Protein AF-0000000084900430 (afdb_homodimer)

Sequence (338 aa):
MTATTKRKHVIKEVLEDFSMPGRDQTIVKVLGNSGSNLHEVITPSGDRYLASLPVKFRKNLWIKRGDYVVTEPILEGDRVKGEIVRILYAQHIKEIKSNNLWPPEFNLKTNIPDIVKEPEKLKTTREDSEGEDYESDDDLSDIFVNTNRPPEMILSDTDEEDTSDEDELMTATTKRKHVIKEVLEDFSMPGRDQTIVKVLGNSGSNLHEVITPSGDRYLASLPVKFRKNLWIKRGDYVVTEPILEGDRVKGEIVRILYAQHIKEIKSNNLWPPEFNLKTNIPDIVKEPEKLKTTREDSEGEDYESDDDLSDIFVNTNRPPEMILSDTDEEDTSDEDEL

Radius of gyration: 37.3 Å; Cα contacts (8 Å, |Δi|>4): 419; chains: 2; bounding box: 180×68×94 Å

Solvent-accessible surface area (backbone atoms only — not comparable to full-atom values): 21253 Å² total; per-residue (Å²): 88,53,71,66,57,46,33,51,49,51,50,50,55,50,74,68,54,75,75,72,69,36,77,72,37,44,70,29,34,29,69,35,75,69,55,95,53,30,29,34,31,32,37,69,88,65,52,71,50,32,28,33,56,47,72,81,43,59,94,51,58,87,84,52,60,67,32,40,33,31,30,33,72,37,87,85,38,80,74,48,38,23,35,49,76,44,69,51,41,59,71,42,49,52,52,37,46,76,67,69,68,54,64,69,69,71,61,60,76,58,88,66,76,73,68,55,60,64,68,65,84,69,68,68,76,85,67,79,77,70,75,80,72,90,76,85,79,74,86,81,67,92,77,78,77,75,72,86,52,74,77,70,75,79,76,72,82,78,88,77,86,82,74,87,82,66,53,88,118,89,52,73,66,57,46,34,51,50,52,50,51,53,50,75,69,56,76,76,72,70,35,77,73,39,42,69,28,35,28,69,32,76,70,53,94,54,30,30,33,31,31,37,68,88,66,53,69,50,32,28,33,54,46,71,81,44,60,94,51,58,88,81,51,61,68,32,39,33,32,30,33,70,36,88,84,38,79,73,46,37,24,35,49,77,44,71,51,40,61,70,41,49,51,52,37,47,76,67,70,69,53,62,68,68,72,61,61,76,60,88,67,79,73,67,56,60,64,68,65,83,69,68,62,75,83,63,81,77,68,76,76,76,77,72,77,78,72,82,74,69,82,70,80,76,72,70,80,58,76,76,79,80,74,79,74,90,85,78,85,79,78,82,80,83,80,86,72,131

pLDDT: mean 70.73, std 31.82, range [19.59, 98.75]

Nearest PDB structures (foldseek):
  6zxf-assembly1_j  TM=9.016E-01  e=2.855E-13  Homo sapiens
  2dgy-assembly1_A  TM=9.295E-01  e=3.426E-11  Homo sapiens
  6zp4-assembly1_G  TM=8.690E-01  e=1.000E-07  Homo sapiens
  7zag-assembly1_6  TM=8.546E-01  e=2.294E-07  Pyrococcus abyssi GE5
  7ase-assembly1_w  TM=5.858E-01  e=5.556E-05  Trypanosoma cruzi

Secondary structure (DSSP, 8-state):
--HHHHHHHHHHHHHT--PPP-TT-EEEEEEEESSSSEEEEE-TTS-EEEEEPPGGGTTT----TT-EEEEEE-TT-SSEEEEEEEEE-HHHHHHHHHTT-S-GGGTS---------S-GGG------------------------S----------------------/--HHHHHHHHHHHHHT--PPP-TT-EEEEEEEESSSSEEEEE-TTS-EEEEEPPGGGTTT----TT-EEEEEE-TT-SSEEEEEEEEE-HHHHHHHHHTT-S-GGGTS---------S-GGGS-S---------------TT----TTS--------------------

InterPro domains:
  IPR001253 Translation initiation factor 1A (eIF-1A) [SM00652] (20-103)
  IPR006196 RNA-binding domain, S1, IF1 type [PF01176] (25-86)
  IPR006196 RNA-binding domain, S1, IF1 type [PS50832] (35-85)
  IPR012340 Nucleic acid-binding, OB-fold [G3DSA:2.40.50.140] (2-143)
  IPR012340 Nucleic acid-binding, OB-fold [SSF50249] (4-138)
  IPR039294 Probable RNA-binding protein EIF1AD [PTHR21641] (1-166)

Foldseek 3Di:
DDPVVLLVVLLVVQVPDLDEDDPQKFKWFFQAADDQFWTWTAGLVGDIAIEGEDPSCRPNDDDGGGWIFMWGADPPDDRHGTYTPHTDAPVNQVSCVVVVNDRPSSVPPPVSDDRVPDVVVVPPDPPDPDPDDDDPDPCPDDDPPPPPCPVPDPVPDDDDDDDDDDVCD/DDPVVLLVVLLVVQVPDLDEDDPQKFKWFFQAADDQFWTWTAGLVGDIAIEGEDPSCRPNDDDGGGWIFMWGADPPDDRHGTYTPHTDAPVSQVSCVVVVNDRPSSVPPPPSDCRPPDPVVVPPDPPPPDPDPPDPPPPPPDDDPPPPPPPPDPPPDDDPPDPPDDDDD

Structure (mmCIF, N/CA/C/O backbone):
data_AF-0000000084900430-model_v1
#
loop_
_entity.id
_entity.type
_entity.pdbx_description
1 polymer 'Probable RNA-binding protein EIF1AD'
#
loop_
_atom_site.group_PDB
_atom_site.id
_atom_site.type_symbol
_atom_site.label_atom_id
_atom_site.label_alt_id
_atom_site.label_comp_id
_atom_site.label_asym_id
_atom_site.label_entity_id
_atom_site.label_seq_id
_atom_site.pdbx_PDB_ins_code
_atom_site.Cartn_x
_atom_site.Cartn_y
_atom_site.Cartn_z
_atom_site.occupancy
_atom_site.B_iso_or_equiv
_atom_site.auth_seq_id
_atom_site.auth_comp_id
_atom_site.auth_asym_id
_atom_site.auth_atom_id
_atom_site.pdbx_PDB_model_num
ATOM 1 N N . MET A 1 1 ? 10.5 -6.602 -15.266 1 62.69 1 MET A N 1
ATOM 2 C CA . MET A 1 1 ? 10.445 -5.191 -14.891 1 62.69 1 MET A CA 1
ATOM 3 C C . MET A 1 1 ? 11.602 -4.828 -13.961 1 62.69 1 MET A C 1
ATOM 5 O O . MET A 1 1 ? 11.914 -5.574 -13.031 1 62.69 1 MET A O 1
ATOM 9 N N . THR A 1 2 ? 12.375 -3.857 -14.328 1 75.94 2 THR A N 1
ATOM 10 C CA . THR A 1 2 ? 13.555 -3.453 -13.57 1 75.94 2 THR A CA 1
ATOM 11 C C . THR A 1 2 ? 13.148 -2.637 -12.344 1 75.94 2 THR A C 1
ATOM 13 O O . THR A 1 2 ? 12.008 -2.17 -12.25 1 75.94 2 THR A O 1
ATOM 16 N N . ALA A 1 3 ? 14.016 -2.471 -11.367 1 75.19 3 ALA A N 1
ATOM 17 C CA . ALA A 1 3 ? 13.828 -1.655 -10.172 1 75.19 3 ALA A CA 1
ATOM 18 C C . ALA A 1 3 ? 13.453 -0.221 -10.539 1 75.19 3 ALA A C 1
ATOM 20 O O . ALA A 1 3 ? 12.617 0.395 -9.883 1 75.19 3 ALA A O 1
ATOM 21 N N . THR A 1 4 ? 14.008 0.254 -11.578 1 82.62 4 THR A N 1
ATOM 22 C CA . THR A 1 4 ? 13.766 1.624 -12.023 1 82.62 4 THR A CA 1
ATOM 23 C C . THR A 1 4 ? 12.336 1.786 -12.531 1 82.62 4 THR A C 1
ATOM 25 O O . THR A 1 4 ? 11.68 2.793 -12.25 1 82.62 4 THR A O 1
ATOM 28 N N . THR A 1 5 ? 11.891 0.78 -13.234 1 84.88 5 THR A N 1
ATOM 29 C CA . THR A 1 5 ? 10.531 0.838 -13.766 1 84.88 5 THR A CA 1
ATOM 30 C C . THR A 1 5 ? 9.508 0.787 -12.633 1 84.88 5 THR A C 1
ATOM 32 O O . THR A 1 5 ? 8.523 1.527 -12.648 1 84.88 5 THR A O 1
ATOM 35 N N . LYS A 1 6 ? 9.867 -0.048 -11.633 1 87.31 6 LYS A N 1
ATOM 36 C CA . LYS A 1 6 ? 8.977 -0.163 -10.477 1 87.31 6 LYS A CA 1
ATOM 37 C C . LYS A 1 6 ? 8.898 1.156 -9.711 1 87.31 6 LYS A C 1
ATOM 39 O O . LYS A 1 6 ? 7.805 1.616 -9.375 1 87.31 6 LYS A O 1
ATOM 44 N N . ARG A 1 7 ? 10.008 1.723 -9.438 1 91.12 7 ARG A N 1
ATOM 45 C CA . ARG A 1 7 ? 10.07 2.992 -8.727 1 91.12 7 ARG A CA 1
ATOM 46 C C . ARG A 1 7 ? 9.266 4.07 -9.445 1 91.12 7 ARG A C 1
ATOM 48 O O . ARG A 1 7 ? 8.492 4.797 -8.82 1 91.12 7 ARG A O 1
ATOM 55 N N . LYS A 1 8 ? 9.414 4.121 -10.727 1 91.69 8 LYS A N 1
ATOM 56 C CA . LYS A 1 8 ? 8.68 5.109 -11.516 1 91.69 8 LYS A CA 1
ATOM 57 C C . LYS A 1 8 ? 7.172 4.91 -11.383 1 91.69 8 LYS A C 1
ATOM 59 O O . LYS A 1 8 ? 6.422 5.879 -11.273 1 91.69 8 LYS A O 1
ATOM 64 N N . HIS A 1 9 ? 6.781 3.66 -11.398 1 92.62 9 HIS A N 1
ATOM 65 C CA . HIS A 1 9 ? 5.363 3.338 -11.281 1 92.62 9 HIS A CA 1
ATOM 66 C C . HIS A 1 9 ? 4.816 3.77 -9.922 1 92.62 9 HIS A C 1
ATOM 68 O O . HIS A 1 9 ? 3.756 4.398 -9.852 1 92.62 9 HIS A O 1
ATOM 74 N N . VAL A 1 10 ? 5.523 3.461 -8.898 1 93.94 10 VAL A N 1
ATOM 75 C CA . VAL A 1 10 ? 5.098 3.795 -7.543 1 93.94 10 VAL A CA 1
ATOM 76 C C . VAL A 1 10 ? 5.008 5.312 -7.391 1 93.94 10 VAL A C 1
ATOM 78 O O . VAL A 1 10 ? 4.023 5.832 -6.863 1 93.94 10 VAL A O 1
ATOM 81 N N . ILE A 1 11 ? 5.969 6.004 -7.891 1 94.94 11 ILE A N 1
ATOM 82 C CA . ILE A 1 11 ? 6.004 7.461 -7.805 1 94.94 11 ILE A CA 1
ATOM 83 C C . ILE A 1 11 ? 4.809 8.047 -8.547 1 94.94 11 ILE A C 1
ATOM 85 O O . ILE A 1 11 ? 4.125 8.938 -8.039 1 94.94 11 ILE A O 1
ATOM 89 N N . LYS A 1 12 ? 4.594 7.512 -9.742 1 94.31 12 LYS A N 1
ATOM 90 C CA . LYS A 1 12 ? 3.463 7.988 -10.531 1 94.31 12 LYS A CA 1
ATOM 91 C C . LYS A 1 12 ? 2.146 7.793 -9.781 1 94.31 12 LYS A C 1
ATOM 93 O O . LYS A 1 12 ? 1.301 8.688 -9.758 1 94.31 12 LYS A O 1
ATOM 98 N N . GLU A 1 13 ? 1.965 6.656 -9.195 1 94.38 13 GLU A N 1
ATOM 99 C CA . GLU A 1 13 ? 0.763 6.348 -8.43 1 94.38 13 GLU A CA 1
ATOM 100 C C . GLU A 1 13 ? 0.574 7.34 -7.281 1 94.38 13 GLU A C 1
ATOM 102 O O . GLU A 1 13 ? -0.541 7.805 -7.035 1 94.38 13 GLU A O 1
ATOM 107 N N . VAL A 1 14 ? 1.609 7.668 -6.625 1 95.69 14 VAL A N 1
ATOM 108 C CA . VAL A 1 14 ? 1.543 8.57 -5.477 1 95.69 14 VAL A CA 1
ATOM 109 C C . VAL A 1 14 ? 1.207 9.984 -5.949 1 95.69 14 VAL A C 1
ATOM 111 O O . VAL A 1 14 ? 0.356 10.648 -5.363 1 95.69 14 VAL A O 1
ATOM 114 N N . LEU A 1 15 ? 1.824 10.398 -6.969 1 96.06 15 LEU A N 1
ATOM 115 C CA . LEU A 1 15 ? 1.656 11.758 -7.477 1 96.06 15 LEU A CA 1
ATOM 116 C C . LEU A 1 15 ? 0.239 11.969 -7.992 1 96.06 15 LEU A C 1
ATOM 118 O O . LEU A 1 15 ? -0.308 13.07 -7.879 1 96.06 15 LEU A O 1
ATOM 122 N N . GLU A 1 16 ? -0.378 10.898 -8.453 1 95.12 16 GLU A N 1
ATOM 123 C CA . GLU A 1 16 ? -1.68 11.023 -9.102 1 95.12 16 GLU A CA 1
ATOM 124 C C . GLU A 1 16 ? -2.814 10.75 -8.117 1 95.12 16 GLU A C 1
ATOM 126 O O . GLU A 1 16 ? -3.99 10.867 -8.469 1 95.12 16 GLU A O 1
ATOM 131 N N . ASP A 1 17 ? -2.523 10.477 -6.887 1 95.62 17 ASP A N 1
ATOM 132 C CA . ASP A 1 17 ? -3.535 10.172 -5.883 1 95.62 17 ASP A CA 1
ATOM 133 C C . ASP A 1 17 ? -3.965 11.43 -5.133 1 95.62 17 ASP A C 1
ATOM 135 O O . ASP A 1 17 ? -3.283 11.875 -4.207 1 95.62 17 ASP A O 1
ATOM 139 N N . PHE A 1 18 ? -5.172 11.914 -5.469 1 95.31 18 PHE A N 1
ATOM 140 C CA . PHE A 1 18 ? -5.699 13.125 -4.852 1 95.31 18 PHE A CA 1
ATOM 141 C C . PHE A 1 18 ? -6.871 12.797 -3.934 1 95.31 18 PHE A C 1
ATOM 143 O O . PHE A 1 18 ? -7.723 13.648 -3.672 1 95.31 18 PHE A O 1
ATOM 150 N N . SER A 1 19 ? -6.895 11.578 -3.52 1 93.19 19 SER A N 1
ATOM 151 C CA . SER A 1 19 ? -7.988 11.172 -2.643 1 93.19 19 SER A CA 1
ATOM 152 C C . SER A 1 19 ? -7.953 11.938 -1.325 1 93.19 19 SER A C 1
ATOM 154 O O . SER A 1 19 ? -6.898 12.43 -0.912 1 93.19 19 SER A O 1
ATOM 156 N N . MET A 1 20 ? -9.094 12.062 -0.72 1 95.1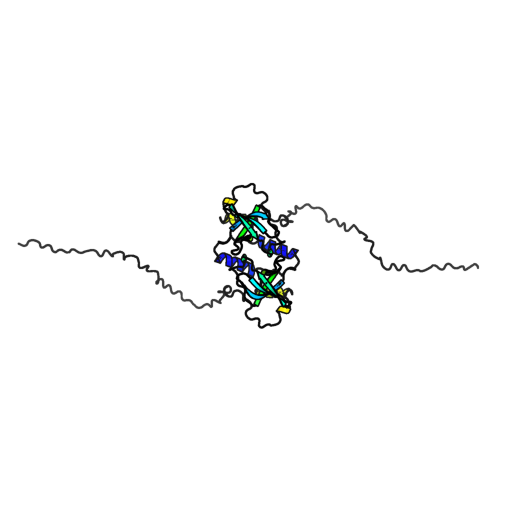9 20 MET A N 1
ATOM 157 C CA . MET A 1 20 ? -9.203 12.75 0.562 1 95.19 20 MET A CA 1
ATOM 158 C C . MET A 1 20 ? -9.039 11.773 1.723 1 95.19 20 MET A C 1
ATOM 160 O O . MET A 1 20 ? -9.398 10.602 1.607 1 95.19 20 MET A O 1
ATOM 164 N N . PRO A 1 21 ? -8.398 12.289 2.768 1 94.38 21 PRO A N 1
ATOM 165 C CA . PRO A 1 21 ? -8.273 11.406 3.928 1 94.38 21 PRO A CA 1
ATOM 166 C C . PRO A 1 21 ? -9.617 10.906 4.441 1 94.38 21 PRO A C 1
ATOM 168 O O . PRO A 1 21 ? -10.562 11.695 4.574 1 94.38 21 PRO A O 1
ATOM 171 N N . GLY A 1 22 ? -9.602 9.602 4.742 1 90.31 22 GLY A N 1
ATOM 172 C CA . GLY A 1 22 ? -10.82 9 5.262 1 90.31 22 GLY A CA 1
ATOM 173 C C . GLY A 1 22 ? -11 9.219 6.754 1 90.31 22 GLY A C 1
ATOM 174 O O . GLY A 1 22 ? -10.156 9.836 7.402 1 90.31 22 GLY A O 1
ATOM 175 N N . ARG A 1 23 ? -12.094 8.656 7.336 1 88.56 23 ARG A N 1
ATOM 176 C CA . ARG A 1 23 ? -12.469 8.852 8.734 1 88.56 23 ARG A CA 1
ATOM 177 C C . ARG A 1 23 ? -11.445 8.219 9.664 1 88.56 23 ARG A C 1
ATOM 179 O O . ARG A 1 23 ? -11.148 8.758 10.734 1 88.56 23 ARG A O 1
ATOM 186 N N . ASP A 1 24 ? -10.891 7.129 9.164 1 92.19 24 ASP A N 1
ATOM 187 C CA . ASP A 1 24 ? -9.945 6.414 10.023 1 92.19 24 ASP A CA 1
ATOM 188 C C . ASP A 1 24 ? -8.508 6.816 9.719 1 92.19 24 ASP A C 1
ATOM 190 O O . ASP A 1 24 ? -7.566 6.16 10.164 1 92.19 24 ASP A O 1
ATOM 194 N N . GLN A 1 25 ? -8.445 7.883 8.945 1 95.94 25 GLN A N 1
ATOM 195 C CA . GLN A 1 25 ? -7.117 8.336 8.547 1 95.94 25 GLN A CA 1
ATOM 196 C C . GLN A 1 25 ? -6.777 9.68 9.188 1 95.94 25 GLN A C 1
ATOM 198 O O . GLN A 1 25 ? -7.676 10.461 9.523 1 95.94 25 GLN A O 1
ATOM 203 N N . THR A 1 26 ? -5.492 9.867 9.398 1 97.25 26 THR A N 1
ATOM 204 C CA . THR A 1 26 ? -5.039 11.102 10.039 1 97.25 26 THR A CA 1
ATOM 205 C C . THR A 1 26 ? -3.848 11.688 9.297 1 97.25 26 THR A C 1
ATOM 207 O O . THR A 1 26 ? -2.922 10.961 8.922 1 97.25 26 THR A O 1
ATOM 210 N N . ILE A 1 27 ? -3.965 12.945 9.008 1 98.44 27 ILE A N 1
ATOM 211 C CA . ILE A 1 27 ? -2.807 13.664 8.484 1 98.44 27 ILE A CA 1
ATOM 212 C C . ILE A 1 27 ? -1.815 13.938 9.617 1 98.44 27 ILE A C 1
ATOM 214 O O . ILE A 1 27 ? -2.186 14.484 10.656 1 98.44 27 ILE A O 1
ATOM 218 N N . VAL A 1 28 ? -0.579 13.547 9.438 1 98.75 28 VAL A N 1
ATOM 219 C CA . VAL A 1 28 ? 0.447 13.734 10.453 1 98.75 28 VAL A CA 1
ATOM 220 C C . VAL A 1 28 ? 1.71 14.312 9.82 1 98.75 28 VAL A C 1
ATOM 222 O O . VAL A 1 28 ? 1.889 14.234 8.602 1 98.75 28 VAL A O 1
ATOM 225 N N . LYS A 1 29 ? 2.514 14.891 10.625 1 98.69 29 LYS A N 1
ATOM 226 C CA . LYS A 1 29 ? 3.803 15.43 10.203 1 98.69 29 LYS A CA 1
ATOM 227 C C . LYS A 1 29 ? 4.945 14.516 10.633 1 98.69 29 LYS A C 1
ATOM 229 O O . LYS A 1 29 ? 4.969 14.016 11.758 1 98.69 29 LYS A O 1
ATOM 234 N N . VAL A 1 30 ? 5.848 14.258 9.734 1 98.69 30 VAL A N 1
ATOM 235 C CA . VAL A 1 30 ? 6.992 13.398 10.016 1 98.69 30 VAL A CA 1
ATOM 236 C C . VAL A 1 30 ? 8.031 14.172 10.828 1 98.69 30 VAL A C 1
ATOM 238 O O . VAL A 1 30 ? 8.43 15.273 10.438 1 98.69 30 VAL A O 1
ATOM 241 N N . LEU A 1 31 ? 8.438 13.602 11.898 1 98.31 31 LEU A N 1
ATOM 242 C CA . LEU A 1 31 ? 9.453 14.234 12.742 1 98.31 31 LEU A CA 1
ATOM 243 C C . LEU A 1 31 ? 10.836 13.688 12.43 1 98.31 31 LEU A C 1
ATOM 245 O O . LEU A 1 31 ? 11.844 14.352 12.68 1 98.31 31 LEU A O 1
ATOM 249 N N . GLY A 1 32 ? 10.891 12.477 11.953 1 97.19 32 GLY A N 1
ATOM 250 C CA . GLY A 1 32 ? 12.156 11.844 11.625 1 97.19 32 GLY A CA 1
ATOM 251 C C . GLY A 1 32 ? 12.031 10.352 11.398 1 97.19 32 GLY A C 1
ATOM 252 O O . GLY A 1 32 ? 10.938 9.789 11.492 1 97.19 32 GLY A O 1
ATOM 253 N N . ASN A 1 33 ? 13.172 9.797 11.023 1 95.25 33 ASN A N 1
ATOM 254 C CA . ASN A 1 33 ? 13.242 8.352 10.836 1 95.25 33 ASN A CA 1
ATOM 255 C C . ASN A 1 33 ? 13.625 7.637 12.125 1 95.25 33 ASN A C 1
ATOM 257 O O . ASN A 1 33 ? 14.445 8.133 12.898 1 95.25 33 ASN A O 1
ATOM 261 N N . SER A 1 34 ? 13.047 6.52 12.375 1 94.62 34 SER A N 1
ATOM 262 C CA . SER A 1 34 ? 13.336 5.707 13.555 1 94.62 34 SER A CA 1
ATOM 263 C C . SER A 1 34 ? 13.773 4.301 13.164 1 94.62 34 SER A C 1
ATOM 265 O O . SER A 1 34 ? 13.586 3.352 13.922 1 94.62 34 SER A O 1
ATOM 267 N N . GLY A 1 35 ? 14.242 4.035 12.086 1 91.31 35 GLY A N 1
ATOM 268 C CA . GLY A 1 35 ? 14.656 2.791 11.453 1 91.31 35 GLY A CA 1
ATOM 269 C C . GLY A 1 35 ? 14.453 2.785 9.953 1 91.31 35 GLY A C 1
ATOM 270 O O . GLY A 1 35 ? 14.047 3.795 9.375 1 91.31 35 GLY A O 1
ATOM 271 N N . SER A 1 36 ? 14.703 1.759 9.375 1 89.81 36 SER A N 1
ATOM 272 C CA . SER A 1 36 ? 14.641 1.684 7.918 1 89.81 36 SER A CA 1
ATOM 273 C C . SER A 1 36 ? 13.227 1.915 7.414 1 89.81 36 SER A C 1
ATOM 275 O O . SER A 1 36 ? 13.023 2.598 6.406 1 89.81 36 SER A O 1
ATOM 277 N N . ASN A 1 37 ? 12.289 1.381 8.109 1 95.12 37 ASN A N 1
ATOM 278 C CA . ASN A 1 37 ? 10.922 1.427 7.621 1 95.12 37 ASN A CA 1
ATOM 279 C C . ASN A 1 37 ? 9.977 2.021 8.664 1 95.12 37 ASN A C 1
ATOM 281 O O . ASN A 1 37 ? 8.766 1.771 8.625 1 95.12 37 ASN A O 1
ATOM 285 N N . LEU A 1 38 ? 10.562 2.756 9.633 1 96.81 38 LEU A N 1
ATOM 286 C CA . LEU A 1 38 ? 9.789 3.354 10.711 1 96.81 38 LEU A CA 1
ATOM 287 C C . LEU A 1 38 ? 10.023 4.859 10.781 1 96.81 38 LEU A C 1
ATOM 289 O O . LEU A 1 38 ? 11.156 5.32 10.641 1 96.81 38 LEU A O 1
ATOM 293 N N . HIS A 1 39 ? 8.922 5.543 11.023 1 98.44 39 HIS A N 1
ATOM 294 C CA . HIS A 1 39 ? 8.992 6.996 11.109 1 98.44 39 HIS A CA 1
ATOM 295 C C . HIS A 1 39 ? 8.273 7.508 12.359 1 98.44 39 HIS A C 1
ATOM 297 O O . HIS A 1 39 ? 7.164 7.066 12.664 1 98.44 39 HIS A O 1
ATOM 303 N N . GLU A 1 40 ? 8.922 8.352 13.055 1 98.69 40 GLU A N 1
ATOM 304 C CA . GLU A 1 40 ? 8.219 9.102 14.094 1 98.69 40 GLU A CA 1
ATOM 305 C C . GLU A 1 40 ? 7.367 10.219 13.484 1 98.69 40 GLU A C 1
ATOM 307 O O . GLU A 1 40 ? 7.84 10.977 12.641 1 98.69 40 GLU A O 1
ATOM 312 N N . VAL A 1 41 ? 6.125 10.297 13.961 1 98.56 41 VAL A N 1
ATOM 313 C CA . VAL A 1 41 ? 5.211 11.297 13.422 1 98.56 41 VAL A CA 1
ATOM 314 C C . VAL A 1 41 ? 4.508 12.031 14.562 1 98.56 41 VAL A C 1
ATOM 316 O O . VAL A 1 41 ? 4.5 11.555 15.703 1 98.56 41 VAL A O 1
ATOM 319 N N . ILE A 1 42 ? 3.914 13.195 14.219 1 98.69 42 ILE A N 1
ATOM 320 C CA . ILE A 1 42 ? 3.178 13.992 15.188 1 98.69 42 ILE A CA 1
ATOM 321 C C . ILE A 1 42 ? 1.814 14.375 14.617 1 98.69 42 ILE A C 1
ATOM 323 O O . ILE A 1 42 ? 1.715 14.797 13.461 1 98.69 42 ILE A O 1
ATOM 327 N N . THR A 1 43 ? 0.793 14.141 15.445 1 98.25 43 THR A N 1
ATOM 328 C CA . THR A 1 43 ? -0.566 14.5 15.055 1 98.25 43 THR A CA 1
ATOM 329 C C . THR A 1 43 ? -0.795 16 15.203 1 98.25 43 THR A C 1
ATOM 331 O O . THR A 1 43 ? -0 16.703 15.844 1 98.25 43 THR A O 1
ATOM 334 N N . PRO A 1 44 ? -1.89 16.516 14.586 1 97.38 44 PRO A N 1
ATOM 335 C CA . PRO A 1 44 ? -2.223 17.922 14.789 1 97.38 44 PRO A CA 1
ATOM 336 C C . PRO A 1 44 ? -2.402 18.281 16.266 1 97.38 44 PRO A C 1
ATOM 338 O O . PRO A 1 44 ? -2.072 19.391 16.688 1 97.38 44 PRO A O 1
ATOM 341 N N . SER A 1 45 ? -2.889 17.328 16.984 1 96.31 45 SER A N 1
ATOM 342 C CA . SER A 1 45 ? -3.135 17.562 18.406 1 96.31 45 SER A CA 1
ATOM 343 C C . SER A 1 45 ? -1.839 17.531 19.203 1 96.31 45 SER A C 1
ATOM 345 O O . SER A 1 45 ? -1.831 17.828 20.391 1 96.31 45 SER A O 1
ATOM 347 N N . GLY A 1 46 ? -0.75 17.062 18.594 1 96.69 46 GLY A N 1
ATOM 348 C CA . GLY A 1 46 ? 0.537 17.094 19.266 1 96.69 46 GLY A CA 1
ATOM 349 C C . GLY A 1 46 ? 0.967 15.719 19.766 1 96.69 46 GLY A C 1
ATOM 350 O O . GLY A 1 46 ? 2.016 15.594 20.406 1 96.69 46 GLY A O 1
ATOM 351 N N . ASP A 1 47 ? 0.181 14.672 19.484 1 96.94 47 ASP A N 1
ATOM 352 C CA . ASP A 1 47 ? 0.547 13.32 19.875 1 96.94 47 ASP A CA 1
ATOM 353 C C . ASP A 1 47 ? 1.604 12.742 18.938 1 96.94 47 ASP A C 1
ATOM 355 O O . ASP A 1 47 ? 1.521 12.914 17.719 1 96.94 47 ASP A O 1
ATOM 359 N N . ARG A 1 48 ? 2.539 12.055 19.562 1 97.88 48 ARG A N 1
ATOM 360 C CA . ARG A 1 48 ? 3.607 11.438 18.797 1 97.88 48 ARG A CA 1
ATOM 361 C C . ARG A 1 48 ? 3.486 9.914 18.797 1 97.88 48 ARG A C 1
ATOM 363 O O . ARG A 1 48 ? 3.072 9.328 19.797 1 97.88 48 ARG A O 1
ATOM 370 N N . TYR A 1 49 ? 3.893 9.219 17.719 1 97.81 49 TYR A N 1
ATOM 371 C CA . TYR A 1 49 ? 3.926 7.762 17.656 1 97.81 49 TYR A CA 1
ATOM 372 C C . TYR A 1 49 ? 4.762 7.277 16.484 1 97.81 49 TYR A C 1
ATOM 374 O O . TYR A 1 49 ? 5.184 8.07 15.648 1 97.81 49 TYR A O 1
ATOM 382 N N . LEU A 1 50 ? 5.062 6.02 16.484 1 98.31 50 LEU A N 1
ATOM 383 C CA . LEU A 1 50 ? 5.801 5.402 15.383 1 98.31 50 LEU A CA 1
ATOM 384 C C . LEU A 1 50 ? 4.848 4.859 14.328 1 98.31 50 LEU A C 1
ATOM 386 O O . LEU A 1 50 ? 3.857 4.203 14.656 1 98.31 50 LEU A O 1
ATOM 390 N N . ALA A 1 51 ? 5.133 5.191 13.086 1 98.19 51 ALA A N 1
ATOM 391 C CA . ALA A 1 51 ? 4.375 4.684 11.945 1 98.19 51 ALA A CA 1
ATOM 392 C C . ALA A 1 51 ? 5.277 3.906 10.992 1 98.19 51 ALA A C 1
ATOM 394 O O . ALA A 1 51 ? 6.418 4.305 10.742 1 98.19 51 ALA A O 1
ATOM 395 N N . SER A 1 52 ? 4.754 2.857 10.375 1 96.81 52 SER A N 1
ATOM 396 C CA . SER A 1 52 ? 5.551 2.018 9.492 1 96.81 52 SER A CA 1
ATOM 397 C C . SER A 1 52 ? 5.301 2.359 8.031 1 96.81 52 SER A C 1
ATOM 399 O O . SER A 1 52 ? 4.25 2.906 7.684 1 96.81 52 SER A O 1
ATOM 401 N N . LEU A 1 53 ? 6.273 2.004 7.242 1 96.88 53 LEU A N 1
ATOM 402 C CA . LEU A 1 53 ? 6.168 2.119 5.793 1 96.88 53 LEU A CA 1
ATOM 403 C C . LEU A 1 53 ? 5.754 0.789 5.172 1 96.88 53 LEU A C 1
ATOM 405 O O . LEU A 1 53 ? 6.391 -0.239 5.41 1 96.88 53 LEU A O 1
ATOM 409 N N . PRO A 1 54 ? 4.73 0.834 4.375 1 96.81 54 PRO A N 1
ATOM 410 C CA . PRO A 1 54 ? 4.422 -0.397 3.646 1 96.81 54 PRO A CA 1
ATOM 411 C C . PRO A 1 54 ? 5.5 -0.766 2.627 1 96.81 54 PRO A C 1
ATOM 413 O O . PRO A 1 54 ? 6.246 0.104 2.174 1 96.81 54 PRO A O 1
ATOM 416 N N . VAL A 1 55 ? 5.574 -1.998 2.252 1 95.25 55 VAL A N 1
ATOM 417 C CA . VAL A 1 55 ? 6.656 -2.529 1.432 1 95.25 55 VAL A CA 1
ATOM 418 C C . VAL A 1 55 ? 6.707 -1.79 0.097 1 95.25 55 VAL A C 1
ATOM 420 O O . VAL A 1 55 ? 7.785 -1.474 -0.406 1 95.25 55 VAL A O 1
ATOM 423 N N . LYS A 1 56 ? 5.582 -1.443 -0.461 1 93.38 56 LYS A N 1
ATOM 424 C CA . LYS A 1 56 ? 5.52 -0.796 -1.769 1 93.38 56 LYS A CA 1
ATOM 425 C C . LYS A 1 56 ? 6.305 0.514 -1.771 1 93.38 56 LYS A C 1
ATOM 427 O O . LYS A 1 56 ? 6.852 0.914 -2.801 1 93.38 56 LYS A O 1
ATOM 432 N N . PHE A 1 57 ? 6.371 1.151 -0.594 1 96.5 57 PHE A N 1
ATOM 433 C CA . PHE A 1 57 ? 7.035 2.445 -0.504 1 96.5 57 PHE A CA 1
ATOM 434 C C . PHE A 1 57 ? 8.516 2.273 -0.182 1 96.5 57 PHE A C 1
ATOM 436 O O . PHE A 1 57 ? 9.32 3.158 -0.464 1 96.5 57 PHE A O 1
ATOM 443 N N . ARG A 1 58 ? 8.875 1.16 0.387 1 94.62 58 ARG A N 1
ATOM 444 C CA . ARG A 1 58 ? 10.242 0.911 0.825 1 94.62 58 ARG A CA 1
ATOM 445 C C . ARG A 1 58 ? 11.211 0.923 -0.356 1 94.62 58 ARG A C 1
ATOM 447 O O . ARG A 1 58 ? 10.961 0.273 -1.374 1 94.62 58 ARG A O 1
ATOM 454 N N . LYS A 1 59 ? 12.234 1.771 -0.288 1 90.75 59 LYS A N 1
ATOM 455 C CA . LYS A 1 59 ? 13.297 1.922 -1.284 1 90.75 59 LYS A CA 1
ATOM 456 C C . LYS A 1 59 ? 12.789 2.676 -2.512 1 90.75 59 LYS A C 1
ATOM 458 O O . LYS A 1 59 ? 13.562 2.984 -3.42 1 90.75 59 LYS A O 1
ATOM 463 N N . ASN A 1 60 ? 11.523 2.959 -2.541 1 92.88 60 ASN A N 1
ATOM 464 C CA . ASN A 1 60 ? 10.961 3.645 -3.699 1 92.88 60 ASN A CA 1
ATOM 465 C C . ASN A 1 60 ? 10.68 5.113 -3.4 1 92.88 60 ASN A C 1
ATOM 467 O O . ASN A 1 60 ? 10.695 5.949 -4.309 1 92.88 60 ASN A O 1
ATOM 471 N N . LEU A 1 61 ? 10.367 5.391 -2.201 1 95 61 LEU A N 1
ATOM 472 C CA . LEU A 1 61 ? 10.023 6.754 -1.816 1 95 61 LEU A CA 1
ATOM 473 C C . LEU A 1 61 ? 10.852 7.203 -0.613 1 95 61 LEU A C 1
ATOM 475 O O . LEU A 1 61 ? 11.07 6.422 0.317 1 95 61 LEU A O 1
ATOM 479 N N . TRP A 1 62 ? 11.312 8.375 -0.676 1 93.38 62 TRP A N 1
ATOM 480 C CA . TRP A 1 62 ? 12.016 9 0.444 1 93.38 62 TRP A CA 1
ATOM 481 C C . TRP A 1 62 ? 11.094 9.953 1.195 1 93.38 62 TRP A C 1
ATOM 483 O O . TRP A 1 62 ? 10.375 10.75 0.58 1 93.38 62 TRP A O 1
ATOM 493 N N . ILE A 1 63 ? 11.062 9.781 2.467 1 96.31 63 ILE A N 1
ATOM 494 C CA . ILE A 1 63 ? 10.273 10.656 3.324 1 96.31 63 ILE A CA 1
ATOM 495 C C . ILE A 1 63 ? 11.195 11.453 4.242 1 96.31 63 ILE A C 1
ATOM 497 O O . ILE A 1 63 ? 12 10.875 4.977 1 96.31 63 ILE A O 1
ATOM 501 N N . LYS A 1 64 ? 11.047 12.695 4.246 1 95.38 64 LYS A N 1
ATOM 502 C CA . LYS A 1 64 ? 11.922 13.57 5.016 1 95.38 64 LYS A CA 1
ATOM 503 C C . LYS A 1 64 ? 11.211 14.102 6.262 1 95.38 64 LYS A C 1
ATOM 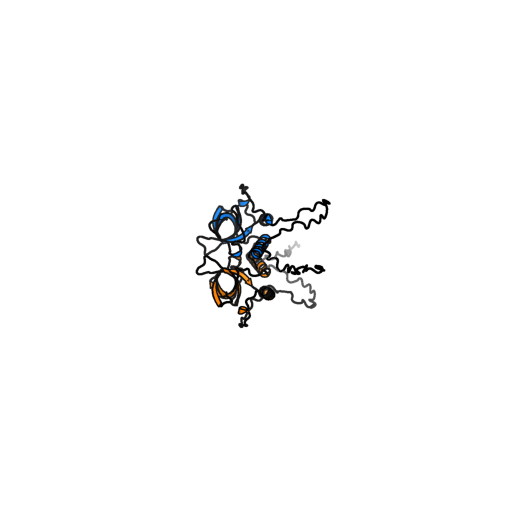505 O O . LYS A 1 64 ? 9.984 14.125 6.32 1 95.38 64 LYS A O 1
ATOM 510 N N . ARG A 1 65 ? 12.086 14.5 7.164 1 96.25 65 ARG A N 1
ATOM 511 C CA . ARG A 1 65 ? 11.547 15.234 8.305 1 96.25 65 ARG A CA 1
ATOM 512 C C . ARG A 1 65 ? 10.789 16.469 7.844 1 96.25 65 ARG A C 1
ATOM 514 O O . ARG A 1 65 ? 11.266 17.219 6.988 1 96.25 65 ARG A O 1
ATOM 521 N N . GLY A 1 66 ? 9.562 16.672 8.391 1 96.69 66 GLY A N 1
ATOM 522 C CA . GLY A 1 66 ? 8.773 17.828 8.008 1 96.69 66 GLY A CA 1
ATOM 523 C C . GLY A 1 66 ? 7.723 17.516 6.961 1 96.69 66 GLY A C 1
ATOM 524 O O . GLY A 1 66 ? 6.793 18.297 6.758 1 96.69 66 GLY A O 1
ATOM 525 N N . ASP A 1 67 ? 7.914 16.391 6.301 1 98 67 ASP A N 1
ATOM 526 C CA . ASP A 1 67 ? 6.902 15.977 5.328 1 98 67 ASP A CA 1
ATOM 527 C C . ASP A 1 67 ? 5.59 15.617 6.02 1 98 67 ASP A C 1
ATOM 529 O O . ASP A 1 67 ? 5.582 15.25 7.195 1 98 67 ASP A O 1
ATOM 533 N N . TYR A 1 68 ? 4.547 15.75 5.27 1 98.69 68 TYR A N 1
ATOM 534 C CA . TYR A 1 68 ? 3.238 15.32 5.742 1 98.69 68 TYR A CA 1
ATOM 535 C C . TYR A 1 68 ? 2.824 14.016 5.07 1 98.69 68 TYR A C 1
ATOM 537 O O . TYR A 1 68 ? 3.057 13.82 3.877 1 98.69 68 TYR A O 1
ATOM 545 N N . VAL A 1 69 ? 2.238 13.156 5.895 1 98.75 69 VAL A N 1
ATOM 546 C CA . VAL A 1 69 ? 1.752 11.875 5.406 1 98.75 69 VAL A CA 1
ATOM 547 C C . VAL A 1 69 ? 0.385 11.57 6.016 1 98.75 69 VAL A C 1
ATOM 549 O O . VAL A 1 69 ? -0.014 12.195 7 1 98.75 69 VAL A O 1
ATOM 552 N N . VAL A 1 70 ? -0.328 10.609 5.387 1 98.5 70 VAL A N 1
ATOM 553 C CA . VAL A 1 70 ? -1.583 10.094 5.922 1 98.5 70 VAL A CA 1
ATOM 554 C C . VAL A 1 70 ? -1.351 8.719 6.551 1 98.5 70 VAL A C 1
ATOM 556 O O . VAL A 1 70 ? -0.737 7.844 5.934 1 98.5 70 VAL A O 1
ATOM 559 N N . THR A 1 71 ? -1.816 8.531 7.812 1 98.38 71 THR A N 1
ATOM 560 C CA . THR A 1 71 ? -1.632 7.262 8.5 1 98.38 71 THR A CA 1
ATOM 561 C C . THR A 1 71 ? -2.979 6.633 8.844 1 98.38 71 THR A C 1
ATOM 563 O O . THR A 1 71 ? -3.984 7.332 8.969 1 98.38 71 THR A O 1
ATOM 566 N N . GLU A 1 72 ? -3.01 5.379 8.859 1 97 72 GLU A N 1
ATOM 567 C CA . GLU A 1 72 ? -4.094 4.578 9.422 1 97 72 GLU A CA 1
ATOM 568 C C . GLU A 1 72 ? -3.617 3.766 10.625 1 97 72 GLU A C 1
ATOM 570 O O . GLU A 1 72 ? -2.516 3.213 10.602 1 97 72 GLU A O 1
ATOM 575 N N . PRO A 1 73 ? -4.387 3.727 11.656 1 95.88 73 PRO A N 1
ATOM 576 C CA . PRO A 1 73 ? -3.951 3.008 12.852 1 95.88 73 PRO A CA 1
ATOM 577 C C . PRO A 1 73 ? -3.832 1.501 12.633 1 95.88 73 PRO A C 1
ATOM 579 O O . PRO A 1 73 ? -4.602 0.926 11.859 1 95.88 73 PRO A O 1
ATOM 582 N N . ILE A 1 74 ? -2.836 0.943 13.227 1 93.81 74 ILE A N 1
ATOM 583 C CA . ILE A 1 74 ? -2.719 -0.504 13.359 1 93.81 74 ILE A CA 1
ATOM 584 C C . ILE A 1 74 ? -3.252 -0.945 14.719 1 93.81 74 ILE A C 1
ATOM 586 O O . ILE A 1 74 ? -2.645 -0.66 15.758 1 93.81 74 ILE A O 1
ATOM 590 N N . LEU A 1 75 ? -4.27 -1.646 14.852 1 83.12 75 LEU A N 1
ATOM 591 C CA . LEU A 1 75 ? -4.949 -1.957 16.109 1 83.12 75 LEU A CA 1
ATOM 592 C C . LEU A 1 75 ? -4.109 -2.9 16.953 1 83.12 75 LEU A C 1
ATOM 594 O O . LEU A 1 75 ? -4.156 -2.834 18.188 1 83.12 75 LEU A O 1
ATOM 598 N N . GLU A 1 76 ? -3.363 -3.682 16.375 1 78.44 76 GLU A N 1
ATOM 599 C CA . GLU A 1 76 ? -2.59 -4.688 17.094 1 78.44 76 GLU A CA 1
ATOM 600 C C . GLU A 1 76 ? -1.239 -4.133 17.531 1 78.44 76 GLU A C 1
ATOM 602 O O . GLU A 1 76 ? -0.552 -4.742 18.359 1 78.44 76 GLU A O 1
ATOM 607 N N . GLY A 1 77 ? -0.972 -2.963 17.109 1 74.69 77 GLY A N 1
ATOM 608 C CA . GLY A 1 77 ? 0.384 -2.482 17.328 1 74.69 77 GLY A CA 1
ATOM 609 C C . GLY A 1 77 ? 0.574 -1.82 18.688 1 74.69 77 GLY A C 1
ATOM 610 O O . GLY A 1 77 ? -0.233 -0.979 19.094 1 74.69 77 GLY A O 1
ATOM 611 N N . ASP A 1 78 ? 1.592 -2.242 19.359 1 84.88 78 ASP A N 1
ATOM 612 C CA . ASP A 1 78 ? 1.958 -1.593 20.609 1 84.88 78 ASP A CA 1
ATOM 613 C C . ASP A 1 78 ? 2.992 -0.494 20.391 1 84.88 78 ASP A C 1
ATOM 615 O O . ASP A 1 78 ? 2.707 0.688 20.594 1 84.88 78 ASP A O 1
ATOM 619 N N . ARG A 1 79 ? 4.062 -0.827 19.75 1 90.75 79 ARG A N 1
ATOM 620 C CA . ARG A 1 79 ? 5.137 0.127 19.5 1 90.75 79 ARG A CA 1
ATOM 621 C C . ARG A 1 79 ? 4.883 0.911 18.219 1 90.75 79 ARG A C 1
ATOM 623 O O . ARG A 1 79 ? 4.988 2.139 18.203 1 90.75 79 ARG A O 1
ATOM 630 N N . VAL A 1 80 ? 4.551 0.192 17.219 1 95.94 80 VAL A N 1
ATOM 631 C CA . VAL A 1 80 ? 4.18 0.792 15.945 1 95.94 80 VAL A CA 1
ATOM 632 C C . VAL A 1 80 ? 2.662 0.935 15.859 1 95.94 80 VAL A C 1
ATOM 634 O O . VAL A 1 80 ? 1.943 -0.063 15.773 1 95.94 80 VAL A O 1
ATOM 637 N N . LYS A 1 81 ? 2.215 2.23 15.844 1 96.5 81 LYS A N 1
ATOM 638 C CA . LYS A 1 81 ? 0.79 2.443 16.078 1 96.5 81 LYS A CA 1
ATOM 639 C C . LYS A 1 81 ? 0.062 2.742 14.766 1 96.5 81 LYS A C 1
ATOM 641 O O . LYS A 1 81 ? -1.17 2.76 14.719 1 96.5 81 LYS A O 1
ATOM 646 N N . GLY A 1 82 ? 0.773 2.979 13.695 1 97.5 82 GLY A N 1
ATOM 647 C CA . GLY A 1 82 ? 0.115 3.273 12.43 1 97.5 82 GLY A CA 1
ATOM 648 C C . GLY A 1 82 ? 0.95 2.895 11.219 1 97.5 82 GLY A C 1
ATOM 649 O O . GLY A 1 82 ? 2.145 2.621 11.344 1 97.5 82 GLY A O 1
ATOM 650 N N . GLU A 1 83 ? 0.285 2.768 10.148 1 98.12 83 GLU A N 1
ATOM 651 C CA . GLU A 1 83 ? 0.928 2.6 8.852 1 98.12 83 GLU A CA 1
ATOM 652 C C . GLU A 1 83 ? 0.7 3.82 7.961 1 98.12 83 GLU A C 1
ATOM 654 O O . GLU A 1 83 ? -0.403 4.371 7.926 1 98.12 83 GLU A O 1
ATOM 659 N N . ILE A 1 84 ? 1.777 4.223 7.293 1 98.38 84 ILE A N 1
ATOM 660 C CA . ILE A 1 84 ? 1.66 5.297 6.316 1 98.38 84 ILE A CA 1
ATOM 661 C C . ILE A 1 84 ? 0.973 4.781 5.055 1 98.38 84 ILE A C 1
ATOM 663 O O . ILE A 1 84 ? 1.458 3.842 4.418 1 98.38 84 ILE A O 1
ATOM 667 N N . VAL A 1 85 ? -0.151 5.441 4.684 1 97.31 85 VAL A N 1
ATOM 668 C CA . VAL A 1 85 ? -0.913 4.914 3.557 1 97.31 85 VAL A CA 1
ATOM 669 C C . VAL A 1 85 ? -0.813 5.875 2.373 1 97.31 85 VAL A C 1
ATOM 671 O O . VAL A 1 85 ? -1.156 5.516 1.245 1 97.31 85 VAL A O 1
ATOM 674 N N . ARG A 1 86 ? -0.327 7.121 2.635 1 97.62 86 ARG A N 1
ATOM 675 C CA . ARG A 1 86 ? -0.161 8.117 1.58 1 97.62 86 ARG A CA 1
ATOM 676 C C . ARG A 1 86 ? 0.911 9.133 1.952 1 97.62 86 ARG A C 1
ATOM 678 O O . ARG A 1 86 ? 1.05 9.5 3.121 1 97.62 86 ARG A O 1
ATOM 685 N N . ILE A 1 87 ? 1.61 9.523 0.987 1 98.06 87 ILE A N 1
ATOM 686 C CA . ILE A 1 87 ? 2.58 10.602 1.122 1 98.06 87 ILE A CA 1
ATOM 687 C C . ILE A 1 87 ? 2.037 11.867 0.46 1 98.06 87 ILE A C 1
ATOM 689 O O . ILE A 1 87 ? 1.537 11.82 -0.666 1 98.06 87 ILE A O 1
ATOM 693 N N . LEU A 1 88 ? 2.182 13.031 1.125 1 98.31 88 LEU A N 1
ATOM 694 C CA . LEU A 1 88 ? 1.55 14.25 0.637 1 98.31 88 LEU A CA 1
ATOM 695 C C . LEU A 1 88 ? 2.594 15.234 0.12 1 98.31 88 LEU A C 1
ATOM 697 O O . LEU A 1 88 ? 3.418 15.734 0.89 1 98.31 88 LEU A O 1
ATOM 701 N N . TYR A 1 89 ? 2.494 15.477 -1.154 1 97.19 89 TYR A N 1
ATOM 702 C CA . TYR A 1 89 ? 3.307 16.516 -1.773 1 97.19 89 TYR A CA 1
ATOM 703 C C . TYR A 1 89 ? 2.549 17.844 -1.835 1 97.19 89 TYR A C 1
ATOM 705 O O . TYR A 1 89 ? 1.384 17.906 -1.434 1 97.19 89 TYR A O 1
ATOM 713 N N . ALA A 1 90 ? 3.248 18.875 -2.254 1 96.94 90 ALA A N 1
ATOM 714 C CA . ALA A 1 90 ? 2.693 20.234 -2.262 1 96.94 90 ALA A CA 1
ATOM 715 C C . ALA A 1 90 ? 1.337 20.266 -2.959 1 96.94 90 ALA A C 1
ATOM 717 O O . ALA A 1 90 ? 0.396 20.891 -2.471 1 96.94 90 ALA A O 1
ATOM 718 N N . GLN A 1 91 ? 1.268 19.562 -4.105 1 97.38 91 GLN A N 1
ATOM 719 C CA . GLN A 1 91 ? 0.023 19.547 -4.867 1 97.38 91 GLN A CA 1
ATOM 720 C C . GLN A 1 91 ? -1.095 18.859 -4.082 1 97.38 91 GLN A C 1
ATOM 722 O O . GLN A 1 91 ? -2.254 19.281 -4.16 1 97.38 91 GLN A O 1
ATOM 727 N N . HIS A 1 92 ? -0.793 17.875 -3.361 1 98.06 92 HIS A N 1
ATOM 728 C CA . HIS A 1 92 ? -1.771 17.172 -2.541 1 98.06 92 HIS A CA 1
ATOM 729 C C . HIS A 1 92 ? -2.256 18.047 -1.389 1 98.06 92 HIS A C 1
ATOM 731 O O . HIS A 1 92 ? -3.457 18.109 -1.116 1 98.06 92 HIS A O 1
ATOM 737 N N . ILE A 1 93 ? -1.302 18.641 -0.755 1 97.69 93 ILE A N 1
ATOM 738 C CA . ILE A 1 93 ? -1.617 19.531 0.357 1 97.69 93 ILE A CA 1
ATOM 739 C C . ILE A 1 93 ? -2.535 20.656 -0.125 1 97.69 93 ILE A C 1
ATOM 741 O O . ILE A 1 93 ? -3.529 20.984 0.53 1 97.69 93 ILE A O 1
ATOM 745 N N . LYS A 1 94 ? -2.209 21.219 -1.245 1 97.62 94 LYS A N 1
ATOM 746 C CA . LYS A 1 94 ? -3.043 22.266 -1.831 1 97.62 94 LYS A CA 1
ATOM 747 C C . LYS A 1 94 ? -4.477 21.781 -2.031 1 97.62 94 LYS A C 1
ATOM 749 O O . LYS A 1 94 ? -5.43 22.484 -1.704 1 97.62 94 LYS A O 1
ATOM 754 N N . GLU A 1 95 ? -4.605 20.594 -2.574 1 97.56 95 GLU A N 1
ATOM 755 C CA . GLU A 1 95 ? -5.922 20.031 -2.834 1 97.56 95 GLU A CA 1
ATOM 756 C C . GLU A 1 95 ? -6.688 19.781 -1.536 1 97.56 95 GLU A C 1
ATOM 758 O O . GLU A 1 95 ? -7.879 20.094 -1.446 1 97.56 95 GLU A O 1
ATOM 763 N N . ILE A 1 96 ? -6.031 19.312 -0.55 1 97.25 96 ILE A N 1
ATOM 764 C CA . ILE A 1 96 ? -6.664 19.031 0.733 1 97.25 96 ILE A CA 1
ATOM 765 C C . ILE A 1 96 ? -7.098 20.328 1.397 1 97.25 96 ILE A C 1
ATOM 767 O O . ILE A 1 96 ? -8.188 20.406 1.977 1 97.25 96 ILE A O 1
ATOM 771 N N . LYS A 1 97 ? -6.262 21.328 1.361 1 97.12 97 LYS A N 1
ATOM 772 C CA . LYS A 1 97 ? -6.605 22.641 1.901 1 97.12 97 LYS A CA 1
ATOM 773 C C . LYS A 1 97 ? -7.816 23.234 1.186 1 97.12 97 LYS A C 1
ATOM 775 O O . LYS A 1 97 ? -8.719 23.781 1.826 1 97.12 97 LYS A O 1
ATOM 780 N N . SER A 1 98 ? -7.863 23.125 -0.131 1 97.12 98 SER A N 1
ATOM 781 C CA . SER A 1 98 ? -8.969 23.656 -0.916 1 97.12 98 SER A CA 1
ATOM 782 C C . SER A 1 98 ? -10.289 22.969 -0.545 1 97.12 98 SER A C 1
ATOM 784 O O . SER A 1 98 ? -11.359 23.547 -0.733 1 97.12 98 SER A O 1
ATOM 786 N N . ASN A 1 99 ? -10.188 21.797 0.019 1 96.75 99 ASN A N 1
ATOM 787 C CA . ASN A 1 99 ? -11.375 21.062 0.431 1 96.75 99 ASN A CA 1
ATOM 788 C C . ASN A 1 99 ? -11.633 21.203 1.927 1 96.75 99 ASN A C 1
ATOM 790 O O . ASN A 1 99 ? -12.469 20.5 2.488 1 96.75 99 ASN A O 1
ATOM 794 N N . ASN A 1 100 ? -10.859 21.984 2.604 1 95.62 100 ASN A N 1
ATOM 795 C CA . ASN A 1 100 ? -11.016 22.344 4.008 1 95.62 100 ASN A CA 1
ATOM 796 C C . ASN A 1 100 ? -10.812 21.141 4.922 1 95.62 100 ASN A C 1
ATOM 798 O O . ASN A 1 100 ? -11.5 21 5.941 1 95.62 100 ASN A O 1
ATOM 802 N N . LEU A 1 101 ? -9.969 20.25 4.535 1 96.06 101 LEU A N 1
ATOM 803 C CA . LEU A 1 101 ? -9.711 19.047 5.332 1 96.06 101 LEU A CA 1
ATOM 804 C C . LEU A 1 101 ? -8.328 19.109 5.961 1 96.06 101 LEU A C 1
ATOM 806 O O . LEU A 1 101 ? -7.93 18.188 6.684 1 96.06 101 LEU A O 1
ATOM 810 N N . TRP A 1 102 ? -7.641 20.172 5.738 1 97.5 102 TRP A N 1
ATOM 811 C CA . TRP A 1 102 ? -6.305 20.359 6.297 1 97.5 102 TRP A CA 1
ATOM 812 C C . TRP A 1 102 ? -6.379 20.781 7.762 1 97.5 102 TRP A C 1
ATOM 814 O O . TRP A 1 102 ? -7.109 21.719 8.109 1 97.5 102 TRP A O 1
ATOM 824 N N . PRO A 1 103 ? -5.633 20.109 8.648 1 97.31 103 PRO A N 1
ATOM 825 C CA . PRO A 1 103 ? -5.641 20.531 10.055 1 97.31 103 PRO A CA 1
ATOM 826 C C . PRO A 1 103 ? -5.086 21.953 10.242 1 97.31 103 PRO A C 1
ATOM 828 O O . PRO A 1 103 ? -3.955 22.219 9.844 1 97.31 103 PRO A O 1
ATOM 831 N N . PRO A 1 104 ? -5.84 22.797 10.859 1 95.31 104 PRO A N 1
ATOM 832 C CA . PRO A 1 104 ? -5.387 24.172 11.039 1 95.31 104 PRO A CA 1
ATOM 833 C C . PRO A 1 104 ? -4.102 24.266 11.859 1 95.31 104 PRO A C 1
ATOM 835 O O . PRO A 1 104 ? -3.314 25.203 11.672 1 95.31 104 PRO A O 1
ATOM 838 N N . GLU A 1 105 ? -3.852 23.297 12.781 1 95.38 105 GLU A N 1
ATOM 839 C CA . GLU A 1 105 ? -2.662 23.25 13.633 1 95.38 105 GLU A CA 1
ATOM 840 C C . GLU A 1 105 ? -1.39 23.188 12.789 1 95.38 105 GLU A C 1
ATOM 842 O O . GLU A 1 105 ? -0.312 23.562 13.258 1 95.38 105 GLU A O 1
ATOM 847 N N . PHE A 1 106 ? -1.498 22.75 11.555 1 96.19 106 PHE A N 1
ATOM 848 C CA . PHE A 1 106 ? -0.324 22.578 10.703 1 96.19 106 PHE A CA 1
ATOM 849 C C . PHE A 1 106 ? -0.077 23.828 9.867 1 96.19 106 PHE A C 1
ATOM 851 O O . PHE A 1 106 ? 0.906 23.906 9.125 1 96.19 106 PHE A O 1
ATOM 858 N N . ASN A 1 107 ? -1.02 24.781 9.836 1 88.81 107 ASN A N 1
ATOM 859 C CA . ASN A 1 107 ? -0.808 26.047 9.148 1 88.81 107 ASN A CA 1
ATOM 860 C C . ASN A 1 107 ? 0.187 26.922 9.891 1 88.81 107 ASN A C 1
ATOM 862 O O . ASN A 1 107 ? 0.82 27.797 9.297 1 88.81 107 ASN A O 1
ATOM 866 N N . LEU A 1 108 ? 0.074 26.953 11.188 1 64.88 108 LEU A N 1
ATOM 867 C CA . LEU A 1 108 ? 0.888 27.859 11.984 1 64.88 108 LEU A CA 1
ATOM 868 C C . LEU A 1 108 ? 2.359 27.75 11.594 1 64.88 108 LEU A C 1
ATOM 870 O O . LEU A 1 108 ? 2.859 26.656 11.344 1 64.88 108 LEU A O 1
ATOM 874 N N . LYS A 1 109 ? 2.865 28.797 10.789 1 53.44 109 LYS A N 1
ATOM 875 C CA . LYS A 1 109 ? 4.172 29.109 10.219 1 53.44 109 LYS A CA 1
ATOM 876 C C . LYS A 1 109 ? 5.289 28.406 10.984 1 53.44 109 LYS A C 1
ATOM 878 O O . LYS A 1 109 ? 5.855 28.953 11.922 1 53.44 109 LYS A O 1
ATOM 883 N N . THR A 1 110 ? 5.09 27.266 11.562 1 44.66 110 THR A N 1
ATOM 884 C CA . THR A 1 110 ? 6.48 27 11.906 1 44.66 110 THR A CA 1
ATOM 885 C C . THR A 1 110 ? 7.371 27.078 10.672 1 44.66 110 THR A C 1
ATOM 887 O O . THR A 1 110 ? 6.91 26.828 9.555 1 44.66 110 THR A O 1
ATOM 890 N N . ASN A 1 111 ? 8.547 27.844 10.695 1 39.16 111 ASN A N 1
ATOM 891 C CA . ASN A 1 111 ? 9.664 27.781 9.766 1 39.16 111 ASN A CA 1
ATOM 892 C C . ASN A 1 111 ? 9.805 26.375 9.156 1 39.16 111 ASN A C 1
ATOM 894 O O . ASN A 1 111 ? 10.602 25.578 9.625 1 39.16 111 ASN A O 1
ATOM 898 N N . ILE A 1 112 ? 8.742 25.766 9.047 1 41.66 112 ILE A N 1
ATOM 899 C CA . ILE A 1 112 ? 9.039 24.422 8.547 1 41.66 112 ILE A CA 1
ATOM 900 C C . ILE A 1 112 ? 9.719 24.531 7.18 1 41.66 112 ILE A C 1
ATOM 902 O O . ILE A 1 112 ? 9.156 25.094 6.238 1 41.66 112 ILE A O 1
ATOM 906 N N . PRO A 1 113 ? 10.992 24.391 7.148 1 39.03 113 PRO A N 1
ATOM 907 C CA . PRO A 1 113 ? 11.766 24.453 5.906 1 39.03 113 PRO A CA 1
ATOM 908 C C . PRO A 1 113 ? 11 23.922 4.703 1 39.03 113 PRO A C 1
ATOM 910 O O . PRO A 1 113 ? 10.758 24.656 3.738 1 39.03 113 PRO A O 1
ATOM 913 N N . ASP A 1 114 ? 11.586 22.828 3.922 1 38.22 114 ASP A N 1
ATOM 914 C CA . ASP A 1 114 ? 11.695 22.234 2.594 1 38.22 114 ASP A CA 1
ATOM 915 C C . ASP A 1 114 ? 10.438 21.453 2.23 1 38.22 114 ASP A C 1
ATOM 917 O O . ASP A 1 114 ? 10.203 20.359 2.75 1 38.22 114 ASP A O 1
ATOM 921 N N . ILE A 1 115 ? 9.234 22.062 2.168 1 40.34 115 ILE A N 1
ATOM 922 C CA . ILE A 1 115 ? 8.125 21.359 1.533 1 40.34 115 ILE A CA 1
ATOM 923 C C . ILE A 1 115 ? 8.672 20.406 0.469 1 40.34 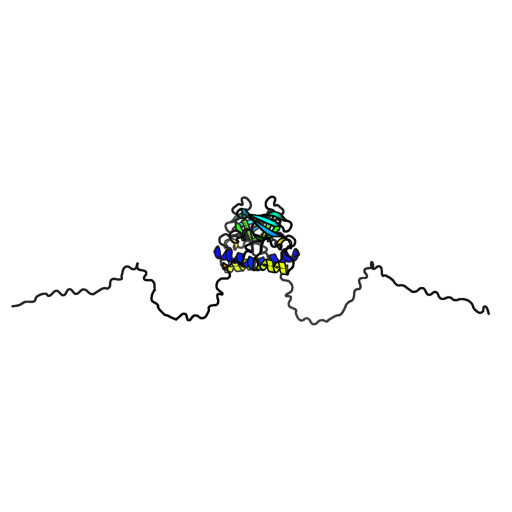115 ILE A C 1
ATOM 925 O O . ILE A 1 115 ? 9.469 20.797 -0.382 1 40.34 115 ILE A O 1
ATOM 929 N N . VAL A 1 116 ? 8.57 19.219 0.701 1 40.47 116 VAL A N 1
ATOM 930 C CA . VAL A 1 116 ? 9.008 18.219 -0.263 1 40.47 116 VAL A CA 1
ATOM 931 C C . VAL A 1 116 ? 8.609 18.641 -1.673 1 40.47 116 VAL A C 1
ATOM 933 O O . VAL A 1 116 ? 7.422 18.688 -2 1 40.47 116 VAL A O 1
ATOM 936 N N . LYS A 1 117 ? 9.234 19.75 -2.225 1 38.41 117 LYS A N 1
ATOM 937 C CA . LYS A 1 117 ? 9.125 20.062 -3.645 1 38.41 117 LYS A CA 1
ATOM 938 C C . LYS A 1 117 ? 8.977 18.797 -4.484 1 38.41 117 LYS A C 1
ATOM 940 O O . LYS A 1 117 ? 9.383 17.719 -4.062 1 38.41 117 LYS A O 1
ATOM 945 N N . GLU A 1 118 ? 8.023 18.828 -5.363 1 42.81 118 GLU A N 1
ATOM 946 C CA . GLU A 1 118 ? 7.91 17.797 -6.383 1 42.81 118 GLU A CA 1
ATOM 947 C C . GLU A 1 118 ? 9.273 17.188 -6.711 1 42.81 118 GLU A C 1
ATOM 949 O O . GLU A 1 118 ? 10.297 17.875 -6.645 1 42.81 118 GLU A O 1
ATOM 954 N N . PRO A 1 119 ? 9.484 16.062 -6.523 1 39.78 119 PRO A N 1
ATOM 955 C CA . PRO A 1 119 ? 10.797 15.617 -7 1 39.78 119 PRO A CA 1
ATOM 956 C C . PRO A 1 119 ? 11.297 16.438 -8.195 1 39.78 119 PRO A C 1
ATOM 958 O O . PRO A 1 119 ? 10.578 16.578 -9.188 1 39.78 119 PRO A O 1
ATOM 961 N N . GLU A 1 120 ? 12 17.688 -7.973 1 36.47 120 GLU A N 1
ATOM 962 C CA . GLU A 1 120 ? 12.648 18.453 -9.031 1 36.47 120 GLU A CA 1
ATOM 963 C C . GLU A 1 120 ? 13.016 17.562 -10.219 1 36.47 120 GLU A C 1
ATOM 965 O O . GLU A 1 120 ? 13.336 18.062 -11.297 1 36.47 120 GLU A O 1
ATOM 970 N N . LYS A 1 121 ? 13.516 16.344 -9.898 1 36.19 121 LYS A N 1
ATOM 971 C CA . LYS A 1 121 ? 14.008 15.664 -11.094 1 36.19 121 LYS A CA 1
ATOM 972 C C . LYS A 1 121 ? 12.883 15.406 -12.086 1 36.19 121 LYS A C 1
ATOM 974 O O . LYS A 1 121 ? 13.086 14.75 -13.109 1 36.19 121 LYS A O 1
ATOM 979 N N . LEU A 1 122 ? 11.672 15.609 -11.766 1 31.59 122 LEU A N 1
ATOM 980 C CA . LEU A 1 122 ? 10.664 15.43 -12.797 1 31.59 122 LEU A CA 1
ATOM 981 C C . LEU A 1 122 ? 10.516 16.688 -13.641 1 31.59 122 LEU A C 1
ATOM 983 O O . LEU A 1 122 ? 9.648 16.75 -14.523 1 31.59 122 LEU A O 1
ATOM 987 N N . LYS A 1 123 ? 10.797 17.922 -13.211 1 30.19 123 LYS A N 1
ATOM 988 C CA . LYS A 1 123 ? 10.703 19.094 -14.078 1 30.19 123 LYS A CA 1
ATOM 989 C C . LYS A 1 123 ? 11.734 19.031 -15.203 1 30.19 123 LYS A C 1
ATOM 991 O O . LYS A 1 123 ? 12.852 19.516 -15.047 1 30.19 123 LYS A O 1
ATOM 996 N N . THR A 1 124 ? 12.094 17.984 -15.828 1 27.5 124 THR A N 1
ATOM 997 C CA . THR A 1 124 ? 13.055 18.188 -16.906 1 27.5 124 THR A CA 1
ATOM 998 C C . THR A 1 124 ? 12.656 19.391 -17.766 1 27.5 124 THR A C 1
ATOM 1000 O O . THR A 1 124 ? 13.453 20.312 -17.969 1 27.5 124 THR A O 1
ATOM 1003 N N . THR A 1 125 ? 12.547 19.156 -19.172 1 27.05 125 THR A N 1
ATOM 1004 C CA . THR A 1 125 ? 12.961 19.781 -20.422 1 27.05 125 THR A CA 1
ATOM 1005 C C . THR A 1 125 ? 11.922 20.781 -20.906 1 27.05 125 THR A C 1
ATOM 1007 O O . THR A 1 125 ? 11.75 20.969 -22.109 1 27.05 125 THR A O 1
ATOM 1010 N N . ARG A 1 126 ? 10.961 21.234 -20.109 1 26.55 126 ARG A N 1
ATOM 1011 C CA . ARG A 1 126 ? 10.18 22.109 -20.984 1 26.55 126 ARG A CA 1
ATOM 1012 C C . ARG A 1 126 ? 10.945 23.391 -21.312 1 26.55 126 ARG A C 1
ATOM 1014 O O . ARG A 1 126 ? 10.703 24.438 -20.703 1 26.55 126 ARG A O 1
ATOM 1021 N N . GLU A 1 127 ? 12.336 23.438 -21.344 1 27.12 127 GLU A N 1
ATOM 1022 C CA . GLU A 1 127 ? 13.062 24.641 -21.766 1 27.12 127 GLU A CA 1
ATOM 1023 C C . GLU A 1 127 ? 12.5 25.219 -23.062 1 27.12 127 GLU A C 1
ATOM 1025 O O . GLU A 1 127 ? 12.242 24.469 -24.016 1 27.12 127 GLU A O 1
ATOM 1030 N N . ASP A 1 128 ? 11.844 26.281 -23.062 1 26.89 128 ASP A N 1
ATOM 1031 C CA . ASP A 1 128 ? 11.484 27.219 -24.125 1 26.89 128 ASP A CA 1
ATOM 1032 C C . ASP A 1 128 ? 12.617 27.344 -25.141 1 26.89 128 ASP A C 1
ATOM 1034 O O . ASP A 1 128 ? 13.758 27.641 -24.781 1 26.89 128 ASP A O 1
ATOM 1038 N N . SER A 1 129 ? 12.523 26.641 -26.266 1 25.05 129 SER A N 1
ATOM 1039 C CA . SER A 1 129 ? 13.312 26.719 -27.484 1 25.05 129 SER A CA 1
ATOM 1040 C C . SER A 1 129 ? 13.391 28.172 -27.984 1 25.05 129 SER A C 1
ATOM 1042 O O . SER A 1 129 ? 12.406 28.703 -28.484 1 25.05 129 SER A O 1
ATOM 1044 N N . GLU A 1 130 ? 13.805 29.094 -27.219 1 24.72 130 GLU A N 1
ATOM 1045 C CA . GLU A 1 130 ? 14.141 30.312 -27.969 1 24.72 130 GLU A CA 1
ATOM 1046 C C . GLU A 1 130 ? 14.914 29.969 -29.25 1 24.72 130 GLU A C 1
ATOM 1048 O O . GLU A 1 130 ? 15.625 28.953 -29.297 1 24.72 130 GLU A O 1
ATOM 1053 N N . GLY A 1 131 ? 14.547 30.562 -30.359 1 24.2 131 GLY A N 1
ATOM 1054 C CA . GLY A 1 131 ? 14.82 30.5 -31.781 1 24.2 131 GLY A CA 1
ATOM 1055 C C . GLY A 1 131 ? 16.281 30.688 -32.125 1 24.2 131 GLY A C 1
ATOM 1056 O O . GLY A 1 131 ? 16.625 31 -33.25 1 24.2 131 GLY A O 1
ATOM 1057 N N . GLU A 1 132 ? 17.25 30.625 -31.141 1 22.33 132 GLU A N 1
ATOM 1058 C CA . GLU A 1 132 ? 18.484 31.047 -31.797 1 22.33 132 GLU A CA 1
ATOM 1059 C C . GLU A 1 132 ? 18.75 30.219 -33.031 1 22.33 132 GLU A C 1
ATOM 1061 O O . GLU A 1 132 ? 18.406 29.031 -33.094 1 22.33 132 GLU A O 1
ATOM 1066 N N . ASP A 1 133 ? 19.172 30.688 -34.188 1 23.78 133 ASP A N 1
ATOM 1067 C CA . ASP A 1 133 ? 19.5 30.359 -35.594 1 23.78 133 ASP A CA 1
ATOM 1068 C C . ASP A 1 133 ? 20.594 29.297 -35.656 1 23.78 133 ASP A C 1
ATOM 1070 O O . ASP A 1 133 ? 20.859 28.734 -36.688 1 23.78 133 ASP A O 1
ATOM 1074 N N . TYR A 1 134 ? 21.734 29.344 -34.75 1 23.92 134 TYR A N 1
ATOM 1075 C CA . TYR A 1 134 ? 22.828 28.719 -35.5 1 23.92 134 TYR A CA 1
ATOM 1076 C C . TYR A 1 134 ? 22.391 27.375 -36.094 1 23.92 134 TYR A C 1
ATOM 1078 O O . TYR A 1 134 ? 21.391 26.797 -35.656 1 23.92 134 TYR A O 1
ATOM 1086 N N . GLU A 1 135 ? 23.297 26.688 -36.844 1 23.2 135 GLU A N 1
ATOM 1087 C CA . GLU A 1 135 ? 24.188 26.109 -37.844 1 23.2 135 GLU A CA 1
ATOM 1088 C C . GLU A 1 135 ? 24.516 24.656 -37.531 1 23.2 135 GLU A C 1
ATOM 1090 O O . GLU A 1 135 ? 24.891 24.328 -36.406 1 23.2 135 GLU A O 1
ATOM 1095 N N . SER A 1 136 ? 23.953 23.688 -38.25 1 23.69 136 SER A N 1
ATOM 1096 C CA . SER A 1 136 ? 23.969 22.266 -38.531 1 23.69 136 SER A CA 1
ATOM 1097 C C . SER A 1 136 ? 25.391 21.719 -38.5 1 23.69 136 SER A C 1
ATOM 1099 O O . SER A 1 136 ? 25.734 20.781 -39.219 1 23.69 136 SER A O 1
ATOM 1101 N N . ASP A 1 137 ? 26.359 22.344 -37.688 1 23.42 137 ASP A N 1
ATOM 1102 C CA . ASP A 1 137 ? 27.688 21.844 -38.062 1 23.42 137 ASP A CA 1
ATOM 1103 C C . ASP A 1 137 ? 27.812 20.344 -37.781 1 23.42 137 ASP A C 1
ATOM 1105 O O . ASP A 1 137 ? 27.328 19.844 -36.781 1 23.42 137 ASP A O 1
ATOM 1109 N N . ASP A 1 138 ? 28.25 19.453 -38.75 1 24.97 138 ASP A N 1
ATOM 1110 C CA . ASP A 1 138 ? 28.578 18.109 -39.219 1 24.97 138 ASP A CA 1
ATOM 1111 C C . ASP A 1 138 ? 29.578 17.422 -38.281 1 24.97 138 ASP A C 1
ATOM 1113 O O . ASP A 1 138 ? 30.078 16.344 -38.594 1 24.97 138 ASP A O 1
ATOM 1117 N N . ASP A 1 139 ? 30.266 18.016 -37.25 1 24.31 139 ASP A N 1
ATOM 1118 C CA . ASP A 1 139 ? 31.609 17.484 -37.031 1 24.31 139 ASP A CA 1
ATOM 1119 C C . ASP A 1 139 ? 31.562 16.125 -36.344 1 24.31 139 ASP A C 1
ATOM 1121 O O . ASP A 1 139 ? 31.188 16.047 -35.156 1 24.31 139 ASP A O 1
ATOM 1125 N N . LEU A 1 140 ? 31.344 14.914 -37.031 1 26.64 140 LEU A N 1
ATOM 1126 C CA . LEU A 1 140 ? 31.578 13.477 -36.906 1 26.64 140 LEU A CA 1
ATOM 1127 C C . LEU A 1 140 ? 32.969 13.188 -36.344 1 26.64 140 LEU A C 1
ATOM 1129 O O . LEU A 1 140 ? 33.438 12.055 -36.406 1 26.64 140 LEU A O 1
ATOM 1133 N N . SER A 1 141 ? 33.812 14.031 -35.812 1 24.78 141 SER A N 1
ATOM 1134 C CA . SER A 1 141 ? 35.25 13.766 -35.812 1 24.78 141 SER A CA 1
ATOM 1135 C C . SER A 1 141 ? 35.594 12.578 -34.906 1 24.78 141 SER A C 1
ATOM 1137 O O . SER A 1 141 ? 36.375 11.719 -35.281 1 24.78 141 SER A O 1
ATOM 1139 N N . ASP A 1 142 ? 35.844 12.602 -33.594 1 29.16 142 ASP A N 1
ATOM 1140 C CA . ASP A 1 142 ? 37.062 12.117 -32.938 1 29.16 142 ASP A CA 1
ATOM 1141 C C . ASP A 1 142 ? 36.969 10.617 -32.656 1 29.16 142 ASP A C 1
ATOM 1143 O O . ASP A 1 142 ? 36.031 10.133 -32.031 1 29.16 142 ASP A O 1
ATOM 1147 N N . ILE A 1 143 ? 37.781 9.727 -33.406 1 32.28 143 ILE A N 1
ATOM 1148 C CA . ILE A 1 143 ? 38.344 8.422 -33.719 1 32.28 143 ILE A CA 1
ATOM 1149 C C . ILE A 1 143 ? 38.969 7.816 -32.469 1 32.28 143 ILE A C 1
ATOM 1151 O O . ILE A 1 143 ? 40.125 8.109 -32.156 1 32.28 143 ILE A O 1
ATO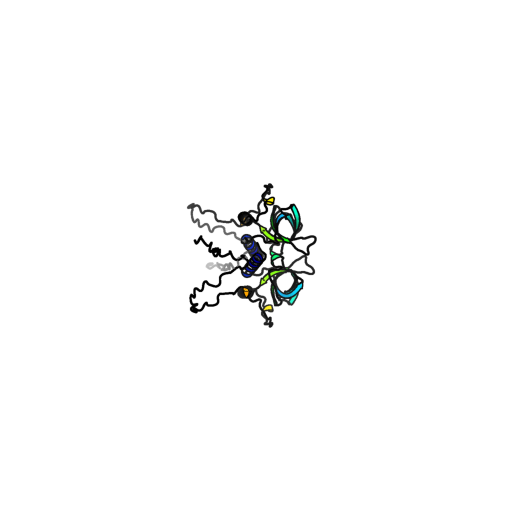M 1155 N N . PHE A 1 144 ? 38.406 7.828 -31.312 1 30.39 144 PHE A N 1
ATOM 1156 C CA . PHE A 1 144 ? 39.25 7.223 -30.297 1 30.39 144 PHE A CA 1
ATOM 1157 C C . PHE A 1 144 ? 39.562 5.77 -30.656 1 30.39 144 PHE A C 1
ATOM 1159 O O . PHE A 1 144 ? 38.656 4.988 -30.938 1 30.39 144 PHE A O 1
ATOM 1166 N N . VAL A 1 145 ? 40.844 5.336 -30.953 1 31.88 145 VAL A N 1
ATOM 1167 C CA . VAL A 1 145 ? 41.531 4.141 -31.406 1 31.88 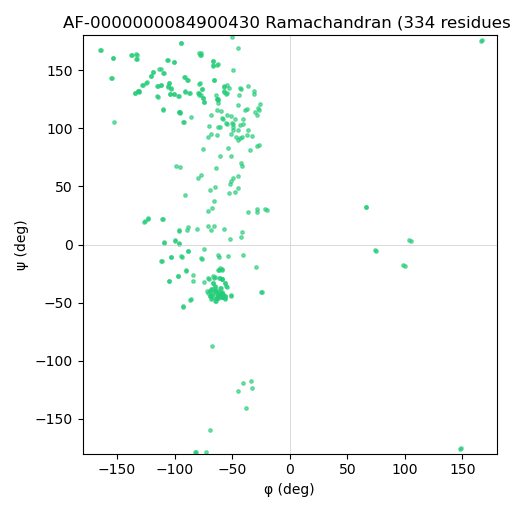145 VAL A CA 1
ATOM 1168 C C . VAL A 1 145 ? 41.5 3.08 -30.312 1 31.88 145 VAL A C 1
ATOM 1170 O O . VAL A 1 145 ? 42.125 3.258 -29.25 1 31.88 145 VAL A O 1
ATOM 1173 N N . ASN A 1 146 ? 40.625 2.744 -29.688 1 30.39 146 ASN A N 1
ATOM 1174 C CA . ASN A 1 146 ? 40.938 1.713 -28.703 1 30.39 146 ASN A CA 1
ATOM 1175 C C . ASN A 1 146 ? 41.594 0.498 -29.359 1 30.39 146 ASN A C 1
ATOM 1177 O O . ASN A 1 146 ? 41.031 -0.061 -30.312 1 30.39 146 ASN A O 1
ATOM 1181 N N . THR A 1 147 ? 42.906 0.181 -29.125 1 32.12 147 THR A N 1
ATOM 1182 C CA . THR A 1 147 ? 44.031 -0.691 -29.516 1 32.12 147 THR A CA 1
ATOM 1183 C C . THR A 1 147 ? 43.656 -2.158 -29.328 1 32.12 147 THR A C 1
ATOM 1185 O O . THR A 1 147 ? 44.406 -3.053 -29.719 1 32.12 147 THR A O 1
ATOM 1188 N N . ASN A 1 148 ? 42.812 -2.477 -28.406 1 33.34 148 ASN A N 1
ATOM 1189 C CA . ASN A 1 148 ? 42.906 -3.916 -28.188 1 33.34 148 ASN A CA 1
ATOM 1190 C C . ASN A 1 148 ? 42.375 -4.699 -29.391 1 33.34 148 ASN A C 1
ATOM 1192 O O . ASN A 1 148 ? 41.812 -5.785 -29.234 1 33.34 148 ASN A O 1
ATOM 1196 N N . ARG A 1 149 ? 42.156 -4.012 -30.547 1 29.5 149 ARG A N 1
ATOM 1197 C CA . ARG A 1 149 ? 41.594 -4.758 -31.656 1 29.5 149 ARG A CA 1
ATOM 1198 C C . ARG A 1 149 ? 42.594 -5.746 -32.219 1 29.5 149 ARG A C 1
ATOM 1200 O O . ARG A 1 149 ? 43.719 -5.371 -32.562 1 29.5 149 ARG A O 1
ATOM 1207 N N . PRO A 1 150 ? 42.625 -7.035 -32 1 33.94 150 PRO A N 1
ATOM 1208 C CA . PRO A 1 150 ? 43.688 -7.68 -32.75 1 33.94 150 PRO A CA 1
ATOM 1209 C C . PRO A 1 150 ? 43.688 -7.324 -34.219 1 33.94 150 PRO A C 1
ATOM 1211 O O . PRO A 1 150 ? 42.625 -7.348 -34.844 1 33.94 150 PRO A O 1
ATOM 1214 N N . PRO A 1 151 ? 44.125 -6.145 -34.844 1 30.12 151 PRO A N 1
ATOM 1215 C CA . PRO A 1 151 ? 43.625 -6.074 -36.219 1 30.12 151 PRO A CA 1
ATOM 1216 C C . PRO A 1 151 ? 43.875 -7.355 -37.031 1 30.12 151 PRO A C 1
ATOM 1218 O O . PRO A 1 151 ? 44.969 -7.93 -36.938 1 30.12 151 PRO A O 1
ATOM 1221 N N . GLU A 1 152 ? 43 -8.227 -37.188 1 27.28 152 GLU A N 1
ATOM 1222 C CA . GLU A 1 152 ? 43.25 -9.383 -38.031 1 27.28 152 GLU A CA 1
ATOM 1223 C C . GLU A 1 152 ? 44.062 -8.992 -39.25 1 27.28 152 GLU A C 1
ATOM 1225 O O . GLU A 1 152 ? 44.219 -7.809 -39.562 1 27.28 152 GLU A O 1
ATOM 1230 N N . MET A 1 153 ? 43.875 -9.469 -40.469 1 27.52 153 MET A N 1
ATOM 1231 C CA . MET A 1 153 ? 44.781 -10.289 -41.281 1 27.52 153 MET A CA 1
ATOM 1232 C C . MET A 1 153 ? 45.688 -9.406 -42.156 1 27.52 153 MET A C 1
ATOM 1234 O O . MET A 1 153 ? 45.25 -8.82 -43.125 1 27.52 153 MET A O 1
ATOM 1238 N N . ILE A 1 154 ? 46.375 -8.242 -41.906 1 27.27 154 ILE A N 1
ATOM 1239 C CA . ILE A 1 154 ? 46.781 -7.66 -43.188 1 27.27 154 ILE A CA 1
ATOM 1240 C C . ILE A 1 154 ? 47.688 -8.633 -43.938 1 27.27 154 ILE A C 1
ATOM 1242 O O . ILE A 1 154 ? 48.781 -8.93 -43.5 1 27.27 154 ILE A O 1
ATOM 1246 N N . LEU A 1 155 ? 47.062 -9.68 -44.531 1 24.28 155 LEU A N 1
ATOM 1247 C CA . LEU A 1 155 ? 47.875 -10.578 -45.375 1 24.28 155 LEU A CA 1
ATOM 1248 C C . LEU A 1 155 ? 48.719 -9.789 -46.375 1 24.28 155 LEU A C 1
ATOM 1250 O O . LEU A 1 155 ? 48.188 -9.195 -47.312 1 24.28 155 LEU A O 1
ATOM 1254 N N . SER A 1 156 ? 49.594 -8.844 -45.844 1 26.34 156 SER A N 1
ATOM 1255 C CA . SER A 1 156 ? 50.5 -8.367 -46.875 1 26.34 156 SER A CA 1
ATOM 1256 C C . SER A 1 156 ? 51.125 -9.531 -47.625 1 26.34 156 SER A C 1
ATOM 1258 O O . SER A 1 156 ? 51.625 -10.469 -47 1 26.34 156 SER A O 1
ATOM 1260 N N . ASP A 1 157 ? 50.625 -9.883 -48.875 1 24.75 157 ASP A N 1
ATOM 1261 C CA . ASP A 1 157 ? 51.281 -10.719 -49.875 1 24.75 157 ASP A CA 1
ATOM 1262 C C . ASP A 1 157 ? 52.781 -10.383 -50 1 24.75 157 ASP A C 1
ATOM 1264 O O . ASP A 1 157 ? 53.156 -9.211 -49.906 1 24.75 157 ASP A O 1
ATOM 1268 N N . THR A 1 158 ? 53.719 -11.445 -50.031 1 25.31 158 THR A N 1
ATOM 1269 C CA . THR A 1 158 ? 55.125 -11.836 -49.906 1 25.31 158 THR A CA 1
ATOM 1270 C C . THR A 1 158 ? 55.938 -11.258 -51.062 1 25.31 158 THR A C 1
ATOM 1272 O O . THR A 1 158 ? 57.156 -11.133 -50.969 1 25.31 158 THR A O 1
ATOM 1275 N N . ASP A 1 159 ? 55.406 -10.922 -52.406 1 24.83 159 ASP A N 1
ATOM 1276 C CA . ASP A 1 159 ? 56.188 -11.477 -53.5 1 24.83 159 ASP A CA 1
ATOM 1277 C C . ASP A 1 159 ? 57.562 -10.797 -53.594 1 24.83 159 ASP A C 1
ATOM 1279 O O . ASP A 1 159 ? 57.625 -9.57 -53.656 1 24.83 159 ASP A O 1
ATOM 1283 N N . GLU A 1 160 ? 58.656 -11.445 -53.312 1 23.02 160 GLU A N 1
ATOM 1284 C CA . GLU A 1 160 ? 60.094 -11.367 -53.406 1 23.02 160 GLU A CA 1
ATOM 1285 C C . GLU A 1 160 ? 60.531 -11.211 -54.875 1 23.02 160 GLU A C 1
ATOM 1287 O O . GLU A 1 160 ? 60.062 -11.93 -55.75 1 23.02 160 GLU A O 1
ATOM 1292 N N . GLU A 1 161 ? 61.031 -10.047 -55.375 1 26.59 161 GLU A N 1
ATOM 1293 C CA . GLU A 1 161 ? 61.781 -9.703 -56.594 1 26.59 161 GLU A CA 1
ATOM 1294 C C . GLU A 1 161 ? 63.062 -10.555 -56.719 1 26.59 161 GLU A C 1
ATOM 1296 O O . GLU A 1 161 ? 63.875 -10.586 -55.812 1 26.59 161 GLU A O 1
ATOM 1301 N N . ASP A 1 162 ? 63.125 -11.531 -57.562 1 22.06 162 ASP A N 1
ATOM 1302 C CA . ASP A 1 162 ? 64.25 -12.312 -58.062 1 22.06 162 ASP A CA 1
ATOM 1303 C C . ASP A 1 162 ? 65.125 -11.492 -59 1 22.06 162 ASP A C 1
ATOM 1305 O O . ASP A 1 162 ? 64.688 -11.078 -60.062 1 22.06 162 ASP A O 1
ATOM 1309 N N . THR A 1 163 ? 66.125 -10.82 -58.75 1 25.45 163 THR A N 1
ATOM 1310 C CA . THR A 1 163 ? 67.188 -10.086 -59.469 1 25.45 163 THR A CA 1
ATOM 1311 C C . THR A 1 163 ? 68.062 -11.047 -60.25 1 25.45 163 THR A C 1
ATOM 1313 O O . THR A 1 163 ? 69.062 -10.617 -60.875 1 25.45 163 THR A O 1
ATOM 1316 N N . SER A 1 164 ? 68.062 -12.203 -60.656 1 25.41 164 SER A N 1
ATOM 1317 C CA . SER A 1 164 ? 69.375 -12.695 -60.969 1 25.41 164 SER A CA 1
ATOM 1318 C C . SER A 1 164 ? 69.938 -12.07 -62.281 1 25.41 164 SER A C 1
ATOM 1320 O O . SER A 1 164 ? 69.125 -11.555 -63.062 1 25.41 164 SER A O 1
ATOM 1322 N N . ASP A 1 165 ? 71.312 -12.391 -62.938 1 26.94 165 ASP A N 1
ATOM 1323 C CA . ASP A 1 165 ? 72.5 -12.062 -63.625 1 26.94 165 ASP A CA 1
ATOM 1324 C C . ASP A 1 165 ? 72.438 -12.367 -65.125 1 26.94 165 ASP A C 1
ATOM 1326 O O . ASP A 1 165 ? 72.5 -13.531 -65.5 1 26.94 165 ASP A O 1
ATOM 1330 N N . GLU A 1 166 ? 71.938 -12.062 -66.125 1 25.48 166 GLU A N 1
ATOM 1331 C CA . GLU A 1 166 ? 72.438 -12.477 -67.438 1 25.48 166 GLU A CA 1
ATOM 1332 C C . GLU A 1 166 ? 73.75 -11.805 -67.75 1 25.48 166 GLU A C 1
ATOM 1334 O O . GLU A 1 166 ? 74.125 -10.773 -67.125 1 25.48 166 GLU A O 1
ATOM 1339 N N . ASP A 1 167 ? 74.688 -11.406 -68.75 1 28.36 167 ASP A N 1
ATOM 1340 C CA . ASP A 1 167 ? 76.062 -10.953 -69 1 28.36 167 ASP A CA 1
ATOM 1341 C C . ASP A 1 167 ? 76.5 -9.852 -68.062 1 28.36 167 ASP A C 1
ATOM 1343 O O . ASP A 1 167 ? 75.75 -8.852 -67.875 1 28.36 167 ASP A O 1
ATOM 1347 N N . GLU A 1 168 ? 77.125 -10.703 -67 1 24.28 168 GLU A N 1
ATOM 1348 C CA . GLU A 1 168 ? 77.875 -11.906 -67.375 1 24.28 168 GLU A CA 1
ATOM 1349 C C . GLU A 1 168 ? 77.125 -12.727 -68.438 1 24.28 168 GLU A C 1
ATOM 1351 O O . GLU A 1 168 ? 76 -13.203 -68.188 1 24.28 168 GLU A O 1
ATOM 1356 N N . LEU A 1 169 ? 77.188 -12.891 -70 1 27.05 169 LEU A N 1
ATOM 1357 C CA . LEU A 1 169 ? 77.562 -12.156 -71.25 1 27.05 169 LEU A CA 1
ATOM 1358 C C . LEU A 1 169 ? 76.562 -11.039 -71.5 1 27.05 169 LEU A C 1
ATOM 1360 O O . LEU A 1 169 ? 75.312 -11.195 -71.25 1 27.05 169 LEU A O 1
ATOM 1364 N N . MET B 1 1 ? -14.641 12.133 4.426 1 62.72 1 MET B N 1
ATOM 1365 C CA . MET B 1 1 ? -14.82 11.016 3.508 1 62.72 1 MET B CA 1
ATOM 1366 C C . MET B 1 1 ? -15.344 9.789 4.246 1 62.72 1 MET B C 1
ATOM 1368 O O . MET B 1 1 ? -14.867 9.461 5.336 1 62.72 1 MET B O 1
ATOM 1372 N N . THR B 1 2 ? -16.438 9.234 3.787 1 75.62 2 THR B N 1
ATOM 1373 C CA . THR B 1 2 ? -17.062 8.086 4.438 1 75.62 2 THR B CA 1
ATOM 1374 C C . THR B 1 2 ? -16.312 6.801 4.113 1 75.62 2 THR B C 1
ATOM 1376 O O . THR B 1 2 ? -15.492 6.77 3.195 1 75.62 2 THR B O 1
ATOM 1379 N N . ALA B 1 3 ? -16.516 5.738 4.867 1 75.12 3 ALA B N 1
ATOM 1380 C CA . ALA B 1 3 ? -15.945 4.41 4.652 1 75.12 3 ALA B CA 1
ATOM 1381 C C . ALA B 1 3 ? -16.266 3.898 3.25 1 75.12 3 ALA B C 1
ATOM 1383 O O . ALA B 1 3 ? -15.422 3.273 2.604 1 75.12 3 ALA B O 1
ATOM 1384 N N . THR B 1 4 ? -17.406 4.211 2.777 1 82.56 4 THR B N 1
ATOM 1385 C CA . THR B 1 4 ? -17.859 3.76 1.463 1 82.56 4 THR B CA 1
ATOM 1386 C C . THR B 1 4 ? -17.062 4.441 0.357 1 82.56 4 THR B C 1
ATOM 1388 O O . THR B 1 4 ? -16.672 3.801 -0.627 1 82.56 4 THR B O 1
ATOM 1391 N N . THR B 1 5 ? -16.797 5.695 0.564 1 84.88 5 THR B N 1
ATOM 1392 C CA . THR B 1 5 ? -16.047 6.438 -0.435 1 84.88 5 THR B CA 1
ATOM 1393 C C . THR B 1 5 ? -14.602 5.934 -0.503 1 84.88 5 THR B C 1
ATOM 1395 O O . THR B 1 5 ? -14.047 5.766 -1.591 1 84.88 5 THR B O 1
ATOM 1398 N N . LYS B 1 6 ? -14.086 5.613 0.716 1 87.12 6 LYS B N 1
ATOM 1399 C CA . LYS B 1 6 ? -12.727 5.086 0.778 1 87.12 6 LYS B CA 1
ATOM 1400 C C . LYS B 1 6 ? -12.625 3.74 0.069 1 87.12 6 LYS B C 1
ATOM 1402 O O . LYS B 1 6 ? -11.719 3.52 -0.731 1 87.12 6 LYS B O 1
ATOM 1407 N N . ARG B 1 7 ? -13.516 2.873 0.369 1 91.12 7 ARG B N 1
ATOM 1408 C CA . ARG B 1 7 ? -13.539 1.549 -0.244 1 91.12 7 ARG B CA 1
ATOM 1409 C C . ARG B 1 7 ? -13.609 1.65 -1.765 1 91.12 7 ARG B C 1
ATOM 1411 O O . ARG B 1 7 ? -12.867 0.972 -2.475 1 91.12 7 ARG B O 1
ATOM 1418 N N . LYS B 1 8 ? -14.438 2.502 -2.23 1 91.69 8 LYS B N 1
ATOM 1419 C CA . LYS B 1 8 ? -14.578 2.684 -3.672 1 91.69 8 LYS B CA 1
ATOM 1420 C C . LYS B 1 8 ? -13.266 3.146 -4.297 1 91.69 8 LYS B C 1
ATOM 1422 O O . LYS B 1 8 ? -12.898 2.688 -5.379 1 91.69 8 LYS B O 1
ATOM 1427 N N . HIS B 1 9 ? -12.602 4.047 -3.605 1 92.56 9 HIS B N 1
ATOM 1428 C CA . HIS B 1 9 ? -11.328 4.566 -4.098 1 92.56 9 HIS B CA 1
ATOM 1429 C C . HIS B 1 9 ? -10.273 3.465 -4.172 1 92.56 9 HIS B C 1
ATOM 1431 O O . HIS B 1 9 ? -9.586 3.33 -5.188 1 92.56 9 HIS B O 1
ATOM 1437 N N . VAL B 1 10 ? -10.172 2.697 -3.146 1 93.88 10 VAL B N 1
ATOM 1438 C CA . VAL B 1 10 ? -9.195 1.62 -3.09 1 93.88 10 VAL B CA 1
ATOM 1439 C C . VAL B 1 10 ? -9.477 0.603 -4.191 1 93.88 10 VAL B C 1
ATOM 1441 O O . VAL B 1 10 ? -8.562 0.181 -4.906 1 93.88 10 VAL B O 1
ATOM 1444 N N . ILE B 1 11 ? -10.711 0.267 -4.379 1 94.94 11 ILE B N 1
ATOM 1445 C CA . ILE B 1 11 ? -11.109 -0.697 -5.398 1 94.94 11 ILE B CA 1
ATOM 1446 C C . ILE B 1 11 ? -10.75 -0.164 -6.781 1 94.94 11 ILE B C 1
ATOM 1448 O O . ILE B 1 11 ? -10.188 -0.89 -7.605 1 94.94 11 ILE B O 1
ATOM 1452 N N . LYS B 1 12 ? -11.094 1.095 -6.965 1 94.38 12 LYS B N 1
ATOM 1453 C CA . LYS B 1 12 ? -10.773 1.71 -8.25 1 94.38 12 LYS B CA 1
ATOM 1454 C C . LYS B 1 12 ? -9.273 1.658 -8.523 1 94.38 12 LYS B C 1
ATOM 1456 O O . LYS B 1 12 ? -8.852 1.336 -9.641 1 94.38 12 LYS B O 1
ATOM 1461 N N . GLU B 1 13 ? -8.469 1.982 -7.559 1 94.38 13 GLU B N 1
ATOM 1462 C CA . GLU B 1 13 ? -7.02 1.947 -7.684 1 94.38 13 GLU B CA 1
ATOM 1463 C C . GLU B 1 13 ? -6.531 0.551 -8.062 1 94.38 13 GLU B C 1
ATOM 1465 O O . GLU B 1 13 ? -5.656 0.404 -8.914 1 94.38 13 GLU B O 1
ATOM 1470 N N . VAL B 1 14 ? -7.074 -0.437 -7.473 1 95.69 14 VAL B N 1
ATOM 1471 C CA . VAL B 1 14 ? -6.652 -1.813 -7.715 1 95.69 14 VAL B CA 1
ATOM 1472 C C . VAL B 1 14 ? -7.055 -2.234 -9.125 1 95.69 14 VAL B C 1
ATOM 1474 O O . VAL B 1 14 ? -6.254 -2.834 -9.852 1 95.69 14 VAL B O 1
ATOM 1477 N N . LEU B 1 15 ? -8.227 -1.921 -9.5 1 96.12 15 LEU B N 1
ATOM 1478 C CA . LEU B 1 15 ? -8.758 -2.328 -10.797 1 96.12 15 LEU B CA 1
ATOM 1479 C C . LEU B 1 15 ? -7.988 -1.672 -11.93 1 96.12 15 LEU B C 1
ATOM 1481 O O . LEU B 1 15 ? -7.812 -2.271 -13 1 96.12 15 LEU B O 1
ATOM 1485 N N . GLU B 1 16 ? -7.441 -0.504 -11.664 1 95.12 16 GLU B N 1
ATOM 1486 C CA . GLU B 1 16 ? -6.809 0.271 -12.727 1 95.12 16 GLU B CA 1
ATOM 1487 C C . GLU B 1 16 ? -5.301 0.039 -12.758 1 95.12 16 GLU B C 1
ATOM 1489 O O . GLU B 1 16 ? -4.605 0.565 -13.625 1 95.12 16 GLU B O 1
ATOM 1494 N N . ASP B 1 17 ? -4.777 -0.776 -11.898 1 95.56 17 ASP B N 1
ATOM 1495 C CA . ASP B 1 17 ? -3.344 -1.037 -11.828 1 95.56 17 ASP B CA 1
ATOM 1496 C C . ASP B 1 17 ? -2.963 -2.238 -12.695 1 95.56 17 ASP B C 1
ATOM 1498 O O . ASP B 1 17 ? -3.121 -3.387 -12.273 1 95.56 17 ASP B O 1
ATOM 1502 N N . PHE B 1 18 ? -2.334 -1.939 -13.844 1 95.31 18 PHE B N 1
ATOM 1503 C CA . PHE B 1 18 ? -1.935 -2.986 -14.773 1 95.31 18 PHE B CA 1
ATOM 1504 C C . PHE B 1 18 ? -0.417 -3.125 -14.812 1 95.31 18 PHE B C 1
ATOM 1506 O O . PHE B 1 18 ? 0.142 -3.6 -15.805 1 95.31 18 PHE B O 1
ATOM 1513 N N . SER B 1 19 ? 0.19 -2.674 -13.781 1 93.19 19 SER B N 1
ATOM 1514 C CA . SER B 1 19 ? 1.646 -2.758 -13.734 1 93.19 19 SER B CA 1
ATOM 1515 C C . SER B 1 19 ? 2.117 -4.211 -13.758 1 93.19 19 SER B C 1
ATOM 1517 O O . SER B 1 19 ? 1.372 -5.113 -13.375 1 93.19 19 SER B O 1
ATOM 1519 N N . MET B 1 20 ? 3.309 -4.406 -14.211 1 95.19 20 MET B N 1
ATOM 1520 C CA . MET B 1 20 ? 3.9 -5.738 -14.266 1 95.19 20 MET B CA 1
ATOM 1521 C C . MET B 1 20 ? 4.684 -6.035 -12.984 1 95.19 20 MET B C 1
ATOM 1523 O O . MET B 1 20 ? 5.242 -5.125 -12.367 1 95.19 20 MET B O 1
ATOM 1527 N N . PRO B 1 21 ? 4.605 -7.305 -12.594 1 94.44 21 PRO B N 1
ATOM 1528 C CA . PRO B 1 21 ? 5.391 -7.648 -11.406 1 94.44 21 PRO B CA 1
ATOM 1529 C C . PRO B 1 21 ? 6.875 -7.336 -11.57 1 94.44 21 PRO B C 1
ATOM 1531 O O . PRO B 1 21 ? 7.465 -7.648 -12.609 1 94.44 21 PRO B O 1
ATOM 1534 N N . GLY B 1 22 ? 7.387 -6.742 -10.484 1 90.44 22 GLY B N 1
ATOM 1535 C CA . GLY B 1 22 ? 8.805 -6.41 -10.508 1 90.44 22 GLY B CA 1
ATOM 1536 C C . GLY B 1 22 ? 9.703 -7.586 -10.172 1 90.44 22 GLY B C 1
ATOM 1537 O O . GLY B 1 22 ? 9.211 -8.688 -9.898 1 90.44 22 GLY B O 1
ATOM 1538 N N . ARG B 1 23 ? 11.039 -7.355 -10.133 1 88.75 23 ARG B N 1
ATOM 1539 C CA . ARG B 1 23 ? 12.047 -8.391 -9.922 1 88.75 23 ARG B CA 1
ATOM 1540 C C . ARG B 1 23 ? 11.938 -8.977 -8.523 1 88.75 23 ARG B C 1
ATOM 1542 O O . ARG B 1 23 ? 12.141 -10.18 -8.328 1 88.75 23 ARG B O 1
ATOM 1549 N N . ASP B 1 24 ? 11.539 -8.086 -7.625 1 92.25 24 ASP B N 1
ATOM 1550 C CA . ASP B 1 24 ? 11.484 -8.539 -6.242 1 92.25 24 ASP B CA 1
ATOM 1551 C C . ASP B 1 24 ? 10.07 -8.984 -5.863 1 92.25 24 ASP B C 1
ATOM 1553 O O . ASP B 1 24 ? 9.766 -9.172 -4.684 1 92.25 24 ASP B O 1
ATOM 1557 N N . GLN B 1 25 ? 9.297 -9.109 -6.91 1 95.94 25 GLN B N 1
ATOM 1558 C CA . GLN B 1 25 ? 7.906 -9.484 -6.668 1 95.94 25 GLN B CA 1
ATOM 1559 C C . GLN B 1 25 ? 7.605 -10.875 -7.219 1 95.94 25 GLN B C 1
ATOM 1561 O O . GLN B 1 25 ? 8.273 -11.336 -8.148 1 95.94 25 GLN B O 1
ATOM 1566 N N . THR B 1 26 ? 6.648 -11.516 -6.566 1 97.25 26 THR B N 1
ATOM 1567 C CA . THR B 1 26 ? 6.289 -12.867 -6.969 1 97.25 26 THR B CA 1
ATOM 1568 C C . THR B 1 26 ? 4.773 -13.023 -7.047 1 97.25 26 THR B C 1
ATOM 1570 O O . THR B 1 26 ? 4.051 -12.578 -6.152 1 97.25 26 THR B O 1
ATOM 1573 N N . ILE B 1 27 ? 4.348 -13.562 -8.164 1 98.44 27 ILE B N 1
ATOM 1574 C CA . ILE B 1 27 ? 2.945 -13.953 -8.266 1 98.44 27 ILE B CA 1
ATOM 1575 C C . ILE B 1 27 ? 2.707 -15.234 -7.469 1 98.44 27 ILE B C 1
ATOM 1577 O O . ILE B 1 27 ? 3.412 -16.234 -7.656 1 98.44 27 ILE B O 1
ATOM 1581 N N . VAL B 1 28 ? 1.746 -15.219 -6.57 1 98.75 28 VAL B N 1
ATOM 1582 C CA . VAL B 1 28 ? 1.446 -16.375 -5.738 1 98.75 28 VAL B CA 1
ATOM 1583 C C . VAL B 1 28 ? -0.06 -16.625 -5.723 1 98.75 28 VAL B C 1
ATOM 1585 O O . VAL B 1 28 ? -0.846 -15.742 -6.059 1 98.75 28 VAL B O 1
ATOM 1588 N N . LYS B 1 29 ? -0.415 -17.812 -5.379 1 98.69 29 LYS B N 1
ATOM 1589 C CA . LYS B 1 29 ? -1.813 -18.203 -5.234 1 98.69 29 LYS B CA 1
ATOM 1590 C C . LYS B 1 29 ? -2.215 -18.281 -3.766 1 98.69 29 LYS B C 1
ATOM 1592 O O . LYS B 1 29 ? -1.468 -18.812 -2.939 1 98.69 29 LYS B O 1
ATOM 1597 N N . VAL B 1 30 ? -3.348 -17.734 -3.465 1 98.75 30 VAL B N 1
ATOM 1598 C CA . VAL B 1 30 ? -3.84 -17.734 -2.09 1 98.75 30 VAL B CA 1
ATOM 1599 C C . VAL B 1 30 ? -4.434 -19.109 -1.767 1 98.75 30 VAL B C 1
ATOM 1601 O O . VAL B 1 30 ? -5.277 -19.625 -2.51 1 98.75 30 VAL B O 1
ATOM 1604 N N . LEU B 1 31 ? -3.996 -19.656 -0.695 1 98.38 31 LEU B N 1
ATOM 1605 C CA . LEU B 1 31 ? -4.512 -20.953 -0.266 1 98.38 31 LEU B CA 1
ATOM 1606 C C . LEU B 1 31 ? -5.613 -20.781 0.772 1 98.38 31 LEU B C 1
ATOM 1608 O O . LEU B 1 31 ? -6.461 -21.656 0.932 1 98.38 31 LEU B O 1
ATOM 1612 N N . GLY B 1 32 ? -5.57 -19.703 1.495 1 97.25 32 GLY B N 1
ATOM 1613 C CA . GLY B 1 32 ? -6.562 -19.438 2.525 1 97.25 32 GLY B CA 1
ATOM 1614 C C . GLY B 1 32 ? -6.164 -18.328 3.469 1 97.25 32 GLY B C 1
ATOM 1615 O O . GLY B 1 32 ? -5.094 -17.734 3.316 1 97.25 32 GLY B O 1
ATOM 1616 N N . ASN B 1 33 ? -7.094 -18.031 4.332 1 95.31 33 ASN B N 1
ATOM 1617 C CA . ASN B 1 33 ? -6.836 -17.031 5.359 1 95.31 33 ASN B CA 1
ATOM 1618 C C . ASN B 1 33 ? -6.223 -17.656 6.609 1 95.31 33 ASN B C 1
ATOM 1620 O O . ASN B 1 33 ? -6.578 -18.766 6.996 1 95.31 33 ASN B O 1
ATOM 1624 N N . SER B 1 34 ? -5.301 -16.984 7.219 1 94.75 34 SER B N 1
ATOM 1625 C CA . SER B 1 34 ? -4.641 -17.438 8.445 1 94.75 34 SER B CA 1
ATOM 1626 C C . SER B 1 34 ? -4.797 -16.422 9.562 1 94.75 34 SER B C 1
ATOM 1628 O O . SER B 1 34 ? -3.971 -16.359 10.477 1 94.75 34 SER B O 1
ATOM 1630 N N . GLY B 1 35 ? -5.664 -15.609 9.578 1 91.31 35 GLY B N 1
ATOM 1631 C CA . GLY B 1 35 ? -5.977 -14.5 10.477 1 91.31 35 GLY B CA 1
ATOM 1632 C C . GLY B 1 35 ? -6.645 -13.336 9.773 1 91.31 35 GLY B C 1
ATOM 1633 O O . GLY B 1 35 ? -6.934 -13.406 8.578 1 91.31 35 GLY B O 1
ATOM 1634 N N . SER B 1 36 ? -6.855 -12.359 10.43 1 90.19 36 SER B N 1
ATOM 1635 C CA . SER B 1 36 ? -7.59 -11.227 9.875 1 90.19 36 SER B CA 1
ATOM 1636 C C . SER B 1 36 ? -6.824 -10.578 8.727 1 90.19 36 SER B C 1
ATOM 1638 O O . SER B 1 36 ? -7.414 -10.203 7.711 1 90.19 36 SER B O 1
ATOM 1640 N N . ASN B 1 37 ? -5.574 -10.484 8.883 1 95.19 37 ASN B N 1
ATOM 1641 C CA . ASN B 1 37 ? -4.781 -9.758 7.902 1 95.19 37 ASN B CA 1
ATOM 1642 C C . ASN B 1 37 ? -3.637 -10.609 7.363 1 95.19 37 ASN B C 1
ATOM 1644 O O . ASN B 1 37 ? -2.637 -10.086 6.871 1 95.19 37 ASN B O 1
ATOM 1648 N N . LEU B 1 38 ? -3.777 -11.93 7.523 1 96.88 38 LEU B N 1
ATOM 1649 C CA . LEU B 1 38 ? -2.746 -12.867 7.094 1 96.88 38 LEU B CA 1
ATOM 1650 C C . LEU B 1 38 ? -3.322 -13.914 6.145 1 96.88 38 LEU B C 1
ATOM 1652 O O . LEU B 1 38 ? -4.426 -14.422 6.371 1 96.88 38 LEU B O 1
ATOM 1656 N N . HIS B 1 39 ? -2.531 -14.195 5.133 1 98.44 39 HIS B N 1
ATOM 1657 C CA . HIS B 1 39 ? -2.955 -15.172 4.137 1 98.44 39 HIS B CA 1
ATOM 1658 C C . HIS B 1 39 ? -1.859 -16.203 3.869 1 98.44 39 HIS B C 1
ATOM 1660 O O . HIS B 1 39 ? -0.69 -15.836 3.713 1 98.44 39 HIS B O 1
ATOM 1666 N N . GLU B 1 40 ? -2.215 -17.422 3.875 1 98.75 40 GLU B N 1
ATOM 1667 C CA . GLU B 1 40 ? -1.313 -18.438 3.355 1 98.75 40 GLU B CA 1
ATOM 1668 C C . GLU B 1 40 ? -1.297 -18.438 1.829 1 98.75 40 GLU B C 1
ATOM 1670 O O . GLU B 1 40 ? -2.352 -18.422 1.191 1 98.75 40 GLU B O 1
ATOM 1675 N N . VAL B 1 41 ? -0.093 -18.484 1.293 1 98.62 41 VAL B N 1
ATOM 1676 C CA . VAL B 1 41 ? 0.04 -18.438 -0.159 1 98.62 41 VAL B CA 1
ATOM 1677 C C . VAL B 1 41 ? 1.007 -19.516 -0.625 1 98.62 41 VAL B C 1
ATOM 1679 O O . VAL B 1 41 ? 1.777 -20.062 0.173 1 98.62 41 VAL B O 1
ATOM 1682 N N . ILE B 1 42 ? 0.946 -19.797 -1.94 1 98.69 42 ILE B N 1
ATOM 1683 C CA . ILE B 1 42 ? 1.829 -20.797 -2.539 1 98.69 42 ILE B CA 1
ATOM 1684 C C . ILE B 1 42 ? 2.475 -20.219 -3.799 1 98.69 42 ILE B C 1
ATOM 1686 O O . ILE B 1 42 ? 1.798 -19.594 -4.621 1 98.69 42 ILE B O 1
ATOM 1690 N N . THR B 1 43 ? 3.789 -20.406 -3.85 1 98.31 43 THR B N 1
ATOM 1691 C CA . THR B 1 43 ? 4.539 -19.938 -5.012 1 98.31 43 THR B CA 1
ATOM 1692 C C . THR B 1 43 ? 4.375 -20.906 -6.184 1 98.31 43 THR B C 1
ATOM 1694 O O . THR B 1 43 ? 3.902 -22.031 -6.004 1 98.31 43 THR B O 1
ATOM 1697 N N . PRO B 1 44 ? 4.75 -20.453 -7.41 1 97.44 44 PRO B N 1
ATOM 1698 C CA . PRO B 1 44 ? 4.723 -21.375 -8.547 1 97.44 44 PRO B CA 1
ATOM 1699 C C . PRO B 1 44 ? 5.574 -22.625 -8.312 1 97.44 44 PRO B C 1
ATOM 1701 O O . PRO B 1 44 ? 5.227 -23.703 -8.781 1 97.44 44 PRO B O 1
ATOM 1704 N N . SER B 1 45 ? 6.621 -22.422 -7.598 1 96.38 45 SER B N 1
ATOM 1705 C CA . SER B 1 45 ? 7.527 -23.547 -7.34 1 96.38 45 SER B CA 1
ATOM 1706 C C . SER B 1 45 ? 6.957 -24.484 -6.277 1 96.38 45 SER B C 1
ATOM 1708 O O . SER B 1 45 ? 7.516 -25.547 -6.02 1 96.38 45 SER B O 1
ATOM 1710 N N . GLY B 1 46 ? 5.902 -24.062 -5.59 1 96.75 46 GLY B N 1
ATOM 1711 C CA . GLY B 1 46 ? 5.254 -24.938 -4.629 1 96.75 46 GLY B CA 1
ATOM 1712 C C . GLY B 1 46 ? 5.59 -24.594 -3.188 1 96.75 46 GLY B C 1
ATOM 1713 O O . GLY B 1 46 ? 5.156 -25.281 -2.264 1 96.75 46 GLY B O 1
ATOM 1714 N N . ASP B 1 47 ? 6.344 -23.516 -2.963 1 97 47 ASP B N 1
ATOM 1715 C CA . ASP B 1 47 ? 6.66 -23.078 -1.609 1 97 47 ASP B CA 1
ATOM 1716 C C . ASP B 1 47 ? 5.48 -22.328 -0.981 1 97 47 ASP B C 1
ATOM 1718 O O . ASP B 1 47 ? 4.832 -21.516 -1.64 1 97 47 ASP B O 1
ATOM 1722 N N . ARG B 1 48 ? 5.281 -22.672 0.281 1 97.94 48 ARG B N 1
ATOM 1723 C CA . ARG B 1 48 ? 4.191 -22.016 1.009 1 97.94 48 ARG B CA 1
ATOM 1724 C C . ARG B 1 48 ? 4.734 -21.062 2.062 1 97.94 48 ARG B C 1
ATOM 1726 O O . ARG B 1 48 ? 5.77 -21.328 2.676 1 97.94 48 ARG B O 1
ATOM 1733 N N . TYR B 1 49 ? 4.027 -19.938 2.35 1 97.81 49 TYR B N 1
ATOM 1734 C CA . TYR B 1 49 ? 4.398 -19.016 3.42 1 97.81 49 TYR B CA 1
ATOM 1735 C C . TYR B 1 49 ? 3.236 -18.094 3.768 1 97.81 49 TYR B C 1
ATOM 1737 O O . TYR B 1 49 ? 2.211 -18.078 3.08 1 97.81 49 TYR B O 1
ATOM 1745 N N . LEU B 1 50 ? 3.357 -17.406 4.863 1 98.31 50 LEU B N 1
ATOM 1746 C CA . LEU B 1 50 ? 2.355 -16.438 5.281 1 98.31 50 LEU B CA 1
ATOM 1747 C C . LEU B 1 50 ? 2.682 -15.047 4.734 1 98.31 50 LEU B C 1
ATOM 1749 O O . LEU B 1 50 ? 3.83 -14.602 4.797 1 98.31 50 LEU B O 1
ATOM 1753 N N . ALA B 1 51 ? 1.683 -14.414 4.16 1 98.25 51 ALA B N 1
ATOM 1754 C CA . ALA B 1 51 ? 1.797 -13.047 3.662 1 98.25 51 ALA B CA 1
ATOM 1755 C C . ALA B 1 51 ? 0.791 -12.133 4.348 1 98.25 51 ALA B C 1
ATOM 1757 O O . ALA B 1 51 ? -0.354 -12.523 4.59 1 98.25 51 ALA B O 1
ATOM 1758 N N . SER B 1 52 ? 1.163 -10.875 4.59 1 96.75 52 SER B N 1
ATOM 1759 C CA . SER B 1 52 ? 0.292 -9.938 5.289 1 96.75 52 SER B CA 1
ATOM 1760 C C . SER B 1 52 ? -0.406 -9 4.316 1 96.75 52 SER B C 1
ATOM 1762 O O . SER B 1 52 ? 0.076 -8.781 3.203 1 96.75 52 SER B O 1
ATOM 1764 N N . LEU B 1 53 ? -1.496 -8.484 4.781 1 96.94 53 LEU B N 1
ATOM 1765 C CA . LEU B 1 53 ? -2.24 -7.465 4.059 1 96.94 53 LEU B CA 1
ATOM 1766 C C . LEU B 1 53 ? -1.873 -6.07 4.559 1 96.94 53 LEU B C 1
ATOM 1768 O O . LEU B 1 53 ? -1.941 -5.797 5.762 1 96.94 53 LEU B O 1
ATOM 1772 N N . PRO B 1 54 ? -1.521 -5.215 3.66 1 96.81 54 PRO B N 1
ATOM 1773 C CA . PRO B 1 54 ? -1.328 -3.832 4.098 1 96.81 54 PRO B CA 1
ATOM 1774 C C . PRO B 1 54 ? -2.627 -3.172 4.555 1 96.81 54 PRO B C 1
ATOM 1776 O O . PRO B 1 54 ? -3.713 -3.59 4.148 1 96.81 54 PRO B O 1
ATOM 1779 N N . VAL B 1 55 ? -2.537 -2.154 5.344 1 95.31 55 VAL B N 1
ATOM 1780 C CA . VAL B 1 55 ? -3.684 -1.539 6.004 1 95.31 55 VAL B CA 1
ATOM 1781 C C . VAL B 1 55 ? -4.668 -1.026 4.957 1 95.31 55 VAL B C 1
ATOM 1783 O O . VAL B 1 55 ? -5.883 -1.166 5.117 1 95.31 55 VAL B O 1
ATOM 1786 N N . LYS B 1 56 ? -4.203 -0.506 3.863 1 93.44 56 LYS B N 1
ATOM 1787 C CA . LYS B 1 56 ? -5.062 0.077 2.836 1 93.44 56 LYS B CA 1
ATOM 1788 C C . LYS B 1 56 ? -6.055 -0.951 2.303 1 93.44 56 LYS B C 1
ATOM 1790 O O . LYS B 1 56 ? -7.164 -0.597 1.891 1 93.44 56 LYS B O 1
ATOM 1795 N N . PHE B 1 57 ? -5.645 -2.221 2.338 1 96.5 57 PHE B N 1
ATOM 1796 C CA . PHE B 1 57 ? -6.492 -3.271 1.786 1 96.5 57 PHE B CA 1
ATOM 1797 C C . PHE B 1 57 ? -7.43 -3.826 2.854 1 96.5 57 PHE B C 1
ATOM 1799 O O . PHE B 1 57 ? -8.469 -4.402 2.535 1 96.5 57 PHE B O 1
ATOM 1806 N N . ARG B 1 58 ? -7.074 -3.666 4.094 1 94.62 58 ARG B N 1
ATOM 1807 C CA . ARG B 1 58 ? -7.84 -4.23 5.203 1 94.62 58 ARG B CA 1
ATOM 1808 C C . ARG B 1 58 ? -9.25 -3.65 5.246 1 94.62 58 ARG B C 1
ATOM 1810 O O . ARG B 1 58 ? -9.43 -2.434 5.18 1 94.62 58 ARG B O 1
ATOM 1817 N N . LYS B 1 59 ? -10.25 -4.516 5.23 1 90.69 59 LYS B N 1
ATOM 1818 C CA . LYS B 1 59 ? -11.672 -4.184 5.301 1 90.69 59 LYS B CA 1
ATOM 1819 C C . LYS B 1 59 ? -12.164 -3.596 3.982 1 90.69 59 LYS B C 1
ATOM 1821 O O . LYS B 1 59 ? -13.352 -3.33 3.822 1 90.69 59 LYS B O 1
ATOM 1826 N N . ASN B 1 60 ? -11.266 -3.395 3.055 1 92.88 60 ASN B N 1
ATOM 1827 C CA . ASN B 1 60 ? -11.656 -2.801 1.781 1 92.88 60 ASN B CA 1
ATOM 1828 C C . ASN B 1 60 ? -11.703 -3.844 0.667 1 92.88 60 ASN B C 1
ATOM 1830 O O . ASN B 1 60 ? -12.445 -3.691 -0.303 1 92.88 60 ASN B O 1
ATOM 1834 N N . LEU B 1 61 ? -10.883 -4.816 0.769 1 95.12 61 LEU B N 1
ATOM 1835 C CA . LEU B 1 61 ? -10.789 -5.84 -0.268 1 95.12 61 LEU B CA 1
ATOM 1836 C C . LEU B 1 61 ? -10.914 -7.238 0.333 1 95.12 61 LEU B C 1
ATOM 1838 O O . LEU B 1 61 ? -10.359 -7.508 1.402 1 95.12 61 LEU B O 1
ATOM 1842 N N . TRP B 1 62 ? -11.633 -8.031 -0.292 1 93.44 62 TRP B N 1
ATOM 1843 C CA . TRP B 1 62 ? -11.758 -9.438 0.074 1 93.44 62 TRP B CA 1
ATOM 1844 C C . TRP B 1 62 ? -10.891 -10.312 -0.832 1 93.44 62 TRP B C 1
ATOM 1846 O O . TRP B 1 62 ? -10.891 -10.133 -2.053 1 93.44 62 TRP B O 1
ATOM 1856 N N . ILE B 1 63 ? -10.133 -11.133 -0.216 1 96.5 63 ILE B N 1
ATOM 1857 C CA . ILE B 1 63 ? -9.297 -12.078 -0.949 1 96.5 63 ILE B CA 1
ATOM 1858 C C . ILE B 1 63 ? -9.742 -13.508 -0.654 1 96.5 63 ILE B C 1
ATOM 1860 O O . ILE B 1 63 ? -9.805 -13.922 0.506 1 96.5 63 ILE B O 1
ATOM 1864 N N . LYS B 1 64 ? -9.969 -14.234 -1.642 1 95.56 64 LYS B N 1
ATOM 1865 C CA . LYS B 1 64 ? -10.484 -15.594 -1.498 1 95.56 64 LYS B CA 1
ATOM 1866 C C . LYS B 1 64 ? -9.398 -16.625 -1.784 1 95.56 64 LYS B C 1
ATOM 1868 O O . LYS B 1 64 ? -8.406 -16.328 -2.455 1 95.56 64 LYS B O 1
ATOM 1873 N N . ARG B 1 65 ? -9.695 -17.781 -1.241 1 96.38 65 ARG B N 1
ATOM 1874 C CA . ARG B 1 65 ? -8.859 -18.922 -1.63 1 96.38 65 ARG B CA 1
ATOM 1875 C C . ARG B 1 65 ? -8.875 -19.125 -3.143 1 96.38 65 ARG B C 1
ATOM 1877 O O . ARG B 1 65 ? -9.938 -19.078 -3.766 1 96.38 65 ARG B O 1
ATOM 1884 N N . GLY B 1 66 ? -7.691 -19.281 -3.727 1 96.81 66 GLY B N 1
ATOM 1885 C CA . GLY B 1 66 ? -7.625 -19.484 -5.164 1 96.81 66 GLY B CA 1
ATOM 1886 C C . GLY B 1 66 ? -7.277 -18.219 -5.93 1 96.81 66 GLY B C 1
ATOM 1887 O O . GLY B 1 66 ? -6.891 -18.281 -7.098 1 96.81 66 GLY B O 1
ATOM 1888 N N . ASP B 1 67 ? -7.473 -17.094 -5.258 1 98.06 67 ASP B N 1
ATOM 1889 C CA . ASP B 1 67 ? -7.094 -15.836 -5.895 1 98.06 67 ASP B CA 1
ATOM 1890 C C . ASP B 1 67 ? -5.578 -15.742 -6.074 1 98.06 67 ASP B C 1
ATOM 1892 O O . ASP B 1 67 ? -4.824 -16.391 -5.348 1 98.06 67 ASP B O 1
ATOM 1896 N N . TYR B 1 68 ? -5.207 -14.977 -7.051 1 98.69 68 TYR B N 1
ATOM 1897 C CA . TYR B 1 68 ? -3.793 -14.688 -7.258 1 98.69 68 TYR B CA 1
ATOM 1898 C C . TYR B 1 68 ? -3.453 -13.273 -6.793 1 98.69 68 TYR B C 1
ATOM 1900 O O . TYR B 1 68 ? -4.234 -12.344 -7 1 98.69 68 TYR B O 1
ATOM 1908 N N . VAL B 1 69 ? -2.303 -13.188 -6.152 1 98.75 69 VAL B N 1
ATOM 1909 C CA . VAL B 1 69 ? -1.817 -11.898 -5.668 1 98.75 69 VAL B CA 1
ATOM 1910 C C . VAL B 1 69 ? -0.323 -11.766 -5.953 1 98.75 69 VAL B C 1
ATOM 1912 O O . VAL B 1 69 ? 0.347 -12.758 -6.25 1 98.75 69 VAL B O 1
ATOM 1915 N N . VAL B 1 70 ? 0.175 -10.508 -5.883 1 98.5 70 VAL B N 1
ATOM 1916 C CA . VAL B 1 70 ? 1.603 -10.227 -5.977 1 98.5 70 VAL B CA 1
ATOM 1917 C C . VAL B 1 70 ? 2.16 -9.906 -4.594 1 98.5 70 VAL B C 1
ATOM 1919 O O . VAL B 1 70 ? 1.593 -9.094 -3.859 1 98.5 70 VAL B O 1
ATOM 1922 N N . THR B 1 71 ? 3.283 -10.594 -4.207 1 98.38 71 THR B N 1
ATOM 1923 C CA . THR B 1 71 ? 3.881 -10.367 -2.896 1 98.38 71 THR B CA 1
ATOM 1924 C C . THR B 1 71 ? 5.309 -9.852 -3.035 1 98.38 71 THR B C 1
ATOM 1926 O O . THR B 1 71 ? 5.965 -10.086 -4.051 1 98.38 71 THR B O 1
ATOM 1929 N N . GLU B 1 72 ? 5.703 -9.078 -2.139 1 96.94 72 GLU B N 1
ATOM 1930 C CA . GLU B 1 72 ? 7.094 -8.688 -1.925 1 96.94 72 GLU B CA 1
ATOM 1931 C C . GLU B 1 72 ? 7.613 -9.203 -0.586 1 96.94 72 GLU B C 1
ATOM 1933 O O . GLU B 1 72 ? 6.898 -9.164 0.419 1 96.94 72 GLU B O 1
ATOM 1938 N N . PRO B 1 73 ? 8.797 -9.719 -0.559 1 95.81 73 PRO B N 1
ATOM 1939 C CA . PRO B 1 73 ? 9.32 -10.281 0.688 1 95.81 73 PRO B CA 1
ATOM 1940 C C . PRO B 1 73 ? 9.531 -9.227 1.77 1 95.81 73 PRO B C 1
ATOM 1942 O O . PRO B 1 73 ? 9.883 -8.086 1.462 1 95.81 73 PRO B O 1
ATOM 1945 N N . ILE B 1 74 ? 9.234 -9.617 2.955 1 93.62 74 ILE B N 1
ATOM 1946 C CA . ILE B 1 74 ? 9.625 -8.859 4.137 1 93.62 74 ILE B CA 1
ATOM 1947 C C . ILE B 1 74 ? 10.922 -9.43 4.711 1 93.62 74 ILE B C 1
ATOM 1949 O O . ILE B 1 74 ? 10.938 -10.547 5.234 1 93.62 74 ILE B O 1
ATOM 1953 N N . LEU B 1 75 ? 11.992 -8.797 4.73 1 82.75 75 LEU B N 1
ATOM 1954 C CA . LEU B 1 75 ? 13.305 -9.336 5.086 1 82.75 75 LEU B CA 1
ATOM 1955 C C . LEU B 1 75 ? 13.391 -9.625 6.582 1 82.75 75 LEU B C 1
ATOM 1957 O O . LEU B 1 75 ? 14.086 -10.547 7 1 82.75 75 LEU B O 1
ATOM 1961 N N . GLU B 1 76 ? 12.703 -8.945 7.324 1 77.94 76 GLU B N 1
ATOM 1962 C CA . GLU B 1 76 ? 12.781 -9.078 8.773 1 77.94 76 GLU B CA 1
ATOM 1963 C C . GLU B 1 76 ? 11.812 -10.141 9.281 1 77.94 76 GLU B C 1
ATOM 1965 O O . GLU B 1 76 ? 11.898 -10.57 10.438 1 77.94 76 GLU B O 1
ATOM 1970 N N . GLY B 1 77 ? 11.039 -10.633 8.406 1 73.19 77 GLY B N 1
ATOM 1971 C CA . GLY B 1 77 ? 9.953 -11.477 8.883 1 73.19 77 GLY B CA 1
ATOM 1972 C C . GLY B 1 77 ? 10.359 -12.938 9.031 1 73.19 77 GLY B C 1
ATOM 1973 O O . GLY B 1 77 ? 10.953 -13.516 8.117 1 73.19 77 GLY B O 1
ATOM 1974 N N . ASP B 1 78 ? 10.055 -13.469 10.172 1 85.06 78 ASP B N 1
ATOM 1975 C CA . ASP B 1 78 ? 10.266 -14.898 10.383 1 85.06 78 ASP B CA 1
ATOM 1976 C C . ASP B 1 78 ? 9.008 -15.695 10.047 1 85.06 78 ASP B C 1
ATOM 1978 O O . ASP B 1 78 ? 9.008 -16.5 9.109 1 85.06 78 ASP B O 1
ATOM 1982 N N . ARG B 1 79 ? 7.91 -15.336 10.641 1 90.75 79 ARG B N 1
ATOM 1983 C CA . ARG B 1 79 ? 6.652 -16.047 10.422 1 90.75 79 ARG B CA 1
ATOM 1984 C C . ARG B 1 79 ? 5.922 -15.508 9.195 1 90.75 79 ARG B C 1
ATOM 1986 O O . ARG B 1 79 ? 5.473 -16.281 8.352 1 90.75 79 ARG B O 1
ATOM 1993 N N . VAL B 1 80 ? 5.852 -14.234 9.148 1 96 80 VAL B N 1
ATOM 1994 C CA . VAL B 1 80 ? 5.27 -13.555 7.992 1 96 80 VAL B CA 1
ATOM 1995 C C . VAL B 1 80 ? 6.375 -13.141 7.023 1 96 80 VAL B C 1
ATOM 1997 O O . VAL B 1 80 ? 7.172 -12.25 7.324 1 96 80 VAL B O 1
ATOM 2000 N N . LYS B 1 81 ? 6.332 -13.797 5.828 1 96.5 81 LYS B N 1
ATOM 2001 C CA . LYS B 1 81 ? 7.516 -13.68 4.98 1 96.5 81 LYS B CA 1
ATOM 2002 C C . LYS B 1 81 ? 7.285 -12.695 3.84 1 96.5 81 LYS B C 1
ATOM 2004 O O . LYS B 1 81 ? 8.227 -12.328 3.133 1 96.5 81 LYS B O 1
ATOM 2009 N N . GLY B 1 82 ? 6.07 -12.25 3.619 1 97.5 82 GLY B N 1
ATOM 2010 C CA . GLY B 1 82 ? 5.812 -11.312 2.539 1 97.5 82 GLY B CA 1
ATOM 2011 C C . GLY B 1 82 ? 4.602 -10.43 2.791 1 97.5 82 GLY B C 1
ATOM 2012 O O . GLY B 1 82 ? 3.809 -10.703 3.697 1 97.5 82 GLY B O 1
ATOM 2013 N N . GLU B 1 83 ? 4.578 -9.375 2.1 1 98.12 83 GLU B N 1
ATOM 2014 C CA . GLU B 1 83 ? 3.41 -8.508 2.057 1 98.12 83 GLU B CA 1
ATOM 2015 C C . GLU B 1 83 ? 2.748 -8.531 0.681 1 98.12 83 GLU B C 1
ATOM 2017 O O . GLU B 1 83 ? 3.434 -8.531 -0.344 1 98.12 83 GLU B O 1
ATOM 2022 N N . ILE B 1 84 ? 1.422 -8.594 0.708 1 98.44 84 ILE B N 1
ATOM 2023 C CA . ILE B 1 84 ? 0.666 -8.508 -0.536 1 98.44 84 ILE B CA 1
ATOM 2024 C C . ILE B 1 84 ? 0.665 -7.062 -1.035 1 98.44 84 ILE B C 1
ATOM 2026 O O . ILE B 1 84 ? 0.208 -6.156 -0.334 1 98.44 84 ILE B O 1
ATOM 2030 N N . VAL B 1 85 ? 1.154 -6.879 -2.277 1 97.31 85 VAL B N 1
ATOM 2031 C CA . VAL B 1 85 ? 1.284 -5.504 -2.758 1 97.31 85 VAL B CA 1
ATOM 2032 C C . VAL B 1 85 ? 0.279 -5.254 -3.879 1 97.31 85 VAL B C 1
ATOM 2034 O O . VAL B 1 85 ? 0.03 -4.102 -4.25 1 97.31 85 VAL B O 1
ATOM 2037 N N . ARG B 1 86 ? -0.323 -6.348 -4.43 1 97.56 86 ARG B N 1
ATOM 2038 C CA . ARG B 1 86 ? -1.32 -6.234 -5.488 1 97.56 86 ARG B CA 1
ATOM 2039 C C . ARG B 1 86 ? -2.254 -7.441 -5.492 1 97.56 86 ARG B C 1
ATOM 2041 O O . ARG B 1 86 ? -1.828 -8.562 -5.211 1 97.56 86 ARG B O 1
ATOM 2048 N N . ILE B 1 87 ? -3.441 -7.16 -5.781 1 98.12 87 ILE B N 1
ATOM 2049 C CA . ILE B 1 87 ? -4.441 -8.203 -5.992 1 98.12 87 ILE B CA 1
ATOM 2050 C C . ILE B 1 87 ? -4.746 -8.336 -7.48 1 98.12 87 ILE B C 1
ATOM 2052 O O . ILE B 1 87 ? -4.961 -7.332 -8.172 1 98.12 87 ILE B O 1
ATOM 2056 N N . LEU B 1 88 ? -4.82 -9.578 -7.996 1 98.31 88 LEU B N 1
ATOM 2057 C CA . LEU B 1 88 ? -4.949 -9.789 -9.438 1 98.31 88 LEU B CA 1
ATOM 2058 C C . LEU B 1 88 ? -6.34 -10.312 -9.789 1 98.31 88 LEU B C 1
ATOM 2060 O O . LEU B 1 88 ? -6.711 -11.414 -9.391 1 98.31 88 LEU B O 1
ATOM 2064 N N . TYR B 1 89 ? -7.02 -9.5 -10.539 1 97.19 89 TYR B N 1
ATOM 2065 C CA . TYR B 1 89 ? -8.297 -9.922 -11.102 1 97.19 89 TYR B CA 1
ATOM 2066 C C . TYR B 1 89 ? -8.117 -10.469 -12.508 1 97.19 89 TYR B C 1
ATOM 2068 O O . TYR B 1 89 ? -7.004 -10.492 -13.039 1 97.19 89 TYR B O 1
ATOM 2076 N N . ALA B 1 90 ? -9.195 -11 -13.055 1 96.94 90 ALA B N 1
ATOM 2077 C CA . ALA B 1 90 ? -9.156 -11.664 -14.359 1 96.94 90 ALA B CA 1
ATOM 2078 C C . ALA B 1 90 ? -8.477 -10.781 -15.406 1 96.94 90 ALA B C 1
ATOM 2080 O O . ALA B 1 90 ? -7.652 -11.258 -16.188 1 96.94 90 ALA B O 1
ATOM 2081 N N . GLN B 1 91 ? -8.852 -9.492 -15.383 1 97.38 91 GLN B N 1
ATOM 2082 C CA . GLN B 1 91 ? -8.289 -8.57 -16.359 1 97.38 91 GLN B CA 1
ATOM 2083 C C . GLN B 1 91 ? -6.781 -8.406 -16.156 1 97.38 91 GLN B C 1
ATOM 2085 O O . GLN B 1 91 ? -6.031 -8.273 -17.125 1 97.38 91 GLN B O 1
ATOM 2090 N N . HIS B 1 92 ? -6.34 -8.406 -14.977 1 98 92 HIS B N 1
ATOM 2091 C CA . HIS B 1 92 ? -4.918 -8.297 -14.672 1 98 92 HIS B CA 1
ATOM 2092 C C . HIS B 1 92 ? -4.16 -9.539 -15.117 1 98 92 HIS B C 1
ATOM 2094 O O . HIS B 1 92 ? -3.09 -9.438 -15.719 1 98 92 HIS B O 1
ATOM 2100 N N . ILE B 1 93 ? -4.73 -10.656 -14.789 1 97.69 93 ILE B N 1
ATOM 2101 C CA . ILE B 1 93 ? -4.133 -11.93 -15.172 1 97.69 93 ILE B CA 1
ATOM 2102 C C . ILE B 1 93 ? -4 -12 -16.688 1 97.69 93 ILE B C 1
ATOM 2104 O O . ILE B 1 93 ? -2.953 -12.398 -17.219 1 97.69 93 ILE B O 1
ATOM 2108 N N . LYS B 1 94 ? -5.031 -11.617 -17.375 1 97.62 94 LYS B N 1
ATOM 2109 C CA . LYS B 1 94 ? -4.996 -11.586 -18.828 1 97.62 94 LYS B CA 1
ATOM 2110 C C . LYS B 1 94 ? -3.838 -10.727 -19.328 1 97.62 94 LYS B C 1
ATOM 2112 O O . LYS B 1 94 ? -3.111 -11.133 -20.25 1 97.62 94 LYS B O 1
ATOM 2117 N N . GLU B 1 95 ? -3.701 -9.57 -18.75 1 97.56 95 GLU B N 1
ATOM 2118 C CA . GLU B 1 95 ? -2.643 -8.656 -19.156 1 97.56 95 GLU B CA 1
ATOM 2119 C C . GLU B 1 95 ? -1.263 -9.242 -18.891 1 97.56 95 GLU B C 1
ATOM 2121 O O . GLU B 1 95 ? -0.365 -9.156 -19.719 1 97.56 95 GLU B O 1
ATOM 2126 N N . ILE B 1 96 ? -1.096 -9.852 -17.781 1 97.19 96 ILE B N 1
ATOM 2127 C CA . ILE B 1 96 ? 0.186 -10.438 -17.406 1 97.19 96 ILE B CA 1
ATOM 2128 C C . ILE B 1 96 ? 0.518 -11.602 -18.328 1 97.19 96 ILE B C 1
ATOM 2130 O O . ILE B 1 96 ? 1.667 -11.766 -18.75 1 97.19 96 ILE B O 1
ATOM 2134 N N . LYS B 1 97 ? -0.444 -12.43 -18.625 1 97.12 97 LYS B N 1
ATOM 2135 C CA . LYS B 1 97 ? -0.259 -13.531 -19.562 1 97.12 97 LYS B CA 1
ATOM 2136 C C . LYS B 1 97 ? 0.132 -13.023 -20.938 1 97.12 97 LYS B C 1
ATOM 2138 O O . LYS B 1 97 ? 1.039 -13.562 -21.578 1 97.12 97 LYS B O 1
ATOM 2143 N N . SER B 1 98 ? -0.535 -11.977 -21.406 1 97.06 98 SER B N 1
ATOM 2144 C CA . SER B 1 98 ? -0.245 -11.406 -22.719 1 97.06 98 SER B CA 1
ATOM 2145 C C . SER B 1 98 ? 1.186 -10.883 -22.781 1 97.06 98 SER B C 1
ATOM 2147 O O . SER B 1 98 ? 1.765 -10.789 -23.875 1 97.06 98 SER B O 1
ATOM 2149 N N . ASN B 1 99 ? 1.768 -10.602 -21.656 1 96.69 99 ASN B N 1
ATOM 2150 C CA . ASN B 1 99 ? 3.139 -10.109 -21.594 1 96.69 99 ASN B CA 1
ATOM 2151 C C . ASN B 1 99 ? 4.121 -11.219 -21.25 1 96.69 99 ASN B C 1
ATOM 2153 O O . ASN B 1 99 ? 5.289 -10.953 -20.953 1 96.69 99 ASN B O 1
ATOM 2157 N N . ASN B 1 100 ? 3.664 -12.43 -21.125 1 95.62 100 ASN B N 1
ATOM 2158 C CA . ASN B 1 100 ? 4.457 -13.633 -20.906 1 95.62 100 ASN B CA 1
ATOM 2159 C C . ASN B 1 100 ? 5.148 -13.625 -19.547 1 95.62 100 ASN B C 1
ATOM 2161 O O . ASN B 1 100 ? 6.281 -14.086 -19.422 1 95.62 100 ASN B O 1
ATOM 2165 N N . LEU B 1 101 ? 4.527 -13.031 -18.594 1 96.19 101 LEU B N 1
ATOM 2166 C CA . LEU B 1 101 ? 5.105 -12.953 -17.266 1 96.19 101 LEU B CA 1
ATOM 2167 C C . LEU B 1 101 ? 4.34 -13.852 -16.281 1 96.19 101 LEU B C 1
ATOM 2169 O O . LEU B 1 101 ? 4.691 -13.93 -15.109 1 96.19 101 LEU B O 1
ATOM 2173 N N . TRP B 1 102 ? 3.377 -14.539 -16.797 1 97.5 102 TRP B N 1
ATOM 2174 C CA . TRP B 1 102 ? 2.574 -15.445 -15.969 1 97.5 102 TRP B CA 1
ATOM 2175 C C . TRP B 1 102 ? 3.309 -16.766 -15.734 1 97.5 102 TRP B C 1
ATOM 2177 O O . TRP B 1 102 ? 3.803 -17.375 -16.672 1 97.5 102 TRP B O 1
ATOM 2187 N N . PRO B 1 103 ? 3.404 -17.219 -14.469 1 97.31 103 PRO B N 1
ATOM 2188 C CA . PRO B 1 103 ? 4.051 -18.5 -14.227 1 97.31 103 PRO B CA 1
ATOM 2189 C C . PRO B 1 103 ? 3.312 -19.672 -14.883 1 97.31 103 PRO B C 1
ATOM 2191 O O . PRO B 1 103 ? 2.121 -19.875 -14.633 1 97.31 103 PRO B O 1
ATOM 2194 N N . PRO B 1 104 ? 3.982 -20.422 -15.672 1 95.31 104 PRO B N 1
ATOM 2195 C CA . PRO B 1 104 ? 3.328 -21.531 -16.359 1 95.31 104 PRO B CA 1
ATOM 2196 C C . PRO B 1 104 ? 2.732 -22.562 -15.406 1 95.31 104 PRO B C 1
ATOM 2198 O O . PRO B 1 104 ? 1.743 -23.219 -15.734 1 95.31 104 PRO B O 1
ATOM 2201 N N . GLU B 1 105 ? 3.338 -22.703 -14.172 1 95.44 105 GLU B N 1
ATOM 2202 C CA . GLU B 1 105 ? 2.875 -23.656 -13.156 1 95.44 105 GLU B CA 1
ATOM 2203 C C . GLU B 1 105 ? 1.435 -23.359 -12.742 1 95.44 105 GLU B C 1
ATOM 2205 O O . GLU B 1 105 ? 0.731 -24.234 -12.25 1 95.44 105 GLU B O 1
ATOM 2210 N N . PHE B 1 106 ? 0.954 -22.156 -12.984 1 96.38 106 PHE B N 1
ATOM 2211 C CA . PHE B 1 106 ? -0.386 -21.766 -12.555 1 96.38 106 PHE B CA 1
ATOM 2212 C C . PHE B 1 106 ? -1.396 -21.984 -13.68 1 96.38 106 PHE B C 1
ATOM 2214 O O . PHE B 1 106 ? -2.594 -21.766 -13.492 1 96.38 106 PHE B O 1
ATOM 2221 N N . ASN B 1 107 ? -0.946 -22.281 -14.906 1 88.75 107 ASN B N 1
ATOM 2222 C CA . ASN B 1 107 ? -1.852 -22.609 -16 1 88.75 107 ASN B CA 1
ATOM 2223 C C . ASN B 1 107 ? -2.484 -23.984 -15.812 1 88.75 107 ASN B C 1
ATOM 2225 O O . ASN B 1 107 ? -3.549 -24.266 -16.359 1 88.75 107 ASN B O 1
ATOM 2229 N N . LEU B 1 108 ? -1.695 -24.922 -15.352 1 64.88 108 LEU B N 1
ATOM 2230 C CA . LEU B 1 108 ? -2.172 -26.297 -15.266 1 64.88 108 LEU B CA 1
ATOM 2231 C C . LEU B 1 108 ? -3.523 -26.359 -14.562 1 64.88 108 LEU B C 1
ATOM 2233 O O . LEU B 1 108 ? -3.771 -25.594 -13.617 1 64.88 108 LEU B O 1
ATOM 2237 N N . LYS B 1 109 ? -4.629 -26.562 -15.359 1 52.97 109 LYS B N 1
ATOM 2238 C CA . LYS B 1 109 ? -6.062 -26.719 -15.117 1 52.97 109 LYS B CA 1
ATOM 2239 C C . LYS B 1 109 ? -6.34 -27.125 -13.68 1 52.97 109 LYS B C 1
ATOM 2241 O O . LYS B 1 109 ? -6.391 -28.312 -13.359 1 52.97 109 LYS B O 1
ATOM 2246 N N . THR B 1 110 ? -5.559 -26.781 -12.703 1 44.31 110 THR B N 1
ATOM 2247 C CA . THR B 1 110 ? -6.406 -27.25 -11.617 1 44.31 110 THR B CA 1
ATOM 2248 C C . THR B 1 110 ? -7.797 -26.625 -11.703 1 44.31 110 THR B C 1
ATOM 2250 O O . THR B 1 110 ? -7.953 -25.516 -12.211 1 44.31 110 THR B O 1
ATOM 2253 N N . ASN B 1 111 ? -8.938 -27.453 -11.648 1 38.84 111 ASN B N 1
ATOM 2254 C CA . ASN B 1 111 ? -10.312 -27.047 -11.375 1 38.84 111 ASN B CA 1
ATOM 2255 C C . ASN B 1 111 ? -10.367 -25.797 -10.492 1 38.84 111 ASN B C 1
ATOM 2257 O O . ASN B 1 111 ? -10.555 -25.891 -9.281 1 38.84 111 ASN B O 1
ATOM 2261 N N . ILE B 1 112 ? -9.406 -25.047 -10.594 1 41.56 112 ILE B N 1
ATOM 2262 C CA . ILE B 1 112 ? -9.562 -23.984 -9.617 1 41.56 112 ILE B CA 1
ATOM 2263 C C . ILE B 1 112 ? -10.836 -23.188 -9.922 1 41.56 112 ILE B C 1
ATOM 2265 O O . ILE B 1 112 ? -10.984 -22.641 -11.016 1 41.56 112 ILE B O 1
ATOM 2269 N N . PRO B 1 113 ? -11.875 -23.453 -9.203 1 38.84 113 PRO B N 1
ATOM 2270 C CA . PRO B 1 113 ? -13.172 -22.797 -9.375 1 38.84 113 PRO B CA 1
ATOM 2271 C C . PRO B 1 113 ? -13.031 -21.344 -9.812 1 38.84 113 PRO B C 1
ATOM 2273 O O . PRO B 1 113 ? -13.594 -20.938 -10.836 1 38.84 113 PRO B O 1
ATOM 2276 N N . ASP B 1 114 ? -13.523 -20.297 -8.93 1 38 114 ASP B N 1
ATOM 2277 C CA . ASP B 1 114 ? -14.156 -18.969 -8.906 1 38 114 ASP B CA 1
ATOM 2278 C C . ASP B 1 114 ? -13.133 -17.875 -9.164 1 38 114 ASP B C 1
ATOM 2280 O O . ASP B 1 114 ? -12.367 -17.5 -8.273 1 38 114 ASP B O 1
ATOM 2284 N N . ILE B 1 115 ? -12.383 -17.859 -10.289 1 40.66 115 ILE B N 1
ATOM 2285 C CA . ILE B 1 115 ? -11.648 -16.641 -10.602 1 40.66 115 ILE B CA 1
ATOM 2286 C C . ILE B 1 115 ? -12.406 -15.43 -10.055 1 40.66 115 ILE B C 1
ATOM 2288 O O . ILE B 1 115 ? -13.609 -15.289 -10.273 1 40.66 115 ILE B O 1
ATOM 2292 N N . VAL B 1 116 ? -11.867 -14.828 -9.172 1 40.44 116 VAL B N 1
ATOM 2293 C CA . VAL B 1 116 ? -12.469 -13.633 -8.586 1 40.44 116 VAL B CA 1
ATOM 2294 C C . VAL B 1 116 ? -13.047 -12.758 -9.695 1 40.44 116 VAL B C 1
ATOM 2296 O O . VAL B 1 116 ? -12.305 -12.203 -10.516 1 40.44 116 VAL B O 1
ATOM 2299 N N . LYS B 1 117 ? -14.164 -13.219 -10.352 1 38.78 117 LYS B N 1
ATOM 2300 C CA . LYS B 1 117 ? -14.953 -12.344 -11.219 1 38.78 117 LYS B CA 1
ATOM 2301 C C . LYS B 1 117 ? -14.914 -10.906 -10.727 1 38.78 117 LYS B C 1
ATOM 2303 O O . LYS B 1 117 ? -14.703 -10.656 -9.531 1 38.78 117 LYS B O 1
ATOM 2308 N N . GLU B 1 118 ? -14.609 -10.031 -11.641 1 43.59 118 GLU B N 1
ATOM 2309 C CA . GLU B 1 118 ? -14.773 -8.609 -11.344 1 43.59 118 GLU B CA 1
ATOM 2310 C C . GLU B 1 118 ? -15.859 -8.391 -10.297 1 43.59 118 GLU B C 1
ATOM 2312 O O . GLU B 1 118 ? -16.844 -9.125 -10.242 1 43.59 118 GLU B O 1
ATOM 2317 N N . PRO B 1 119 ? -15.602 -7.941 -9.242 1 40.19 119 PRO B N 1
ATOM 2318 C CA . PRO B 1 119 ? -16.781 -7.703 -8.406 1 40.19 119 PRO B CA 1
ATOM 2319 C C . PRO B 1 119 ? -18.047 -7.461 -9.219 1 40.19 119 PRO B C 1
ATOM 2321 O O . PRO B 1 119 ? -18.047 -6.609 -10.117 1 40.19 119 PRO B O 1
ATOM 2324 N N . GLU B 1 120 ? -18.828 -8.617 -9.664 1 36.66 120 GLU B N 1
ATOM 2325 C CA . GLU B 1 120 ? -20.125 -8.5 -10.32 1 36.66 120 GLU B CA 1
ATOM 2326 C C . GLU B 1 120 ? -20.812 -7.191 -9.945 1 36.66 120 GLU B C 1
ATOM 2328 O O . GLU B 1 120 ? -21.812 -6.805 -10.57 1 36.66 120 GLU B O 1
ATOM 2333 N N . LYS B 1 121 ? -20.688 -6.859 -8.641 1 35.75 121 LYS B N 1
ATOM 2334 C CA . LYS B 1 121 ? -21.562 -5.723 -8.336 1 35.75 121 LYS B CA 1
ATOM 2335 C C . LYS B 1 121 ? -21.172 -4.5 -9.164 1 35.75 121 LYS B C 1
ATOM 2337 O O . LYS B 1 121 ? -21.734 -3.418 -8.977 1 35.75 121 LYS B O 1
ATOM 2342 N N . LEU B 1 122 ? -20.078 -4.52 -9.82 1 31.69 122 LEU B N 1
ATOM 2343 C CA . LEU B 1 122 ? -19.828 -3.326 -10.617 1 31.69 122 LEU B CA 1
ATOM 2344 C C . LEU B 1 122 ? -20.531 -3.424 -11.977 1 31.69 122 LEU B C 1
ATOM 2346 O O . LEU B 1 122 ? -20.406 -2.521 -12.805 1 31.69 122 LEU B O 1
ATOM 2350 N N . LYS B 1 123 ? -20.734 -4.578 -12.625 1 30.44 123 LYS B N 1
ATOM 2351 C CA . LYS B 1 123 ? -21.438 -4.625 -13.898 1 30.44 123 LYS B CA 1
ATOM 2352 C C . LYS B 1 123 ? -22.906 -4.258 -13.727 1 30.44 123 LYS B C 1
ATOM 2354 O O . LYS B 1 123 ? -23.766 -5.137 -13.562 1 30.44 123 LYS B O 1
ATOM 2359 N N . THR B 1 124 ? -23.359 -3.451 -12.875 1 27.78 124 THR B N 1
ATOM 2360 C CA . THR B 1 124 ? -24.797 -3.223 -12.898 1 27.78 124 THR B CA 1
ATOM 2361 C C . THR B 1 124 ? -25.312 -3.121 -14.336 1 27.78 124 THR B C 1
ATOM 2363 O O . THR B 1 124 ? -26.234 -3.84 -14.719 1 27.78 124 THR B O 1
ATOM 2366 N N . THR B 1 125 ? -25.891 -1.953 -14.695 1 27.11 125 THR B N 1
ATOM 2367 C CA . THR B 1 125 ? -27.141 -1.594 -15.359 1 27.11 125 THR B CA 1
ATOM 2368 C C . THR B 1 125 ? -26.953 -1.536 -16.875 1 27.11 125 THR B C 1
ATOM 2370 O O . THR B 1 125 ? -27.688 -0.833 -17.562 1 27.11 125 THR B O 1
ATOM 2373 N N . ARG B 1 126 ? -25.828 -2.039 -17.422 1 26.83 126 ARG B N 1
ATOM 2374 C CA . ARG B 1 126 ? -26.031 -1.675 -18.828 1 26.83 126 ARG B CA 1
ATOM 2375 C C . ARG B 1 126 ? -27.141 -2.516 -19.453 1 26.83 126 ARG B C 1
ATOM 2377 O O . ARG B 1 126 ? -26.875 -3.371 -20.297 1 26.83 126 ARG B O 1
ATOM 2384 N N . GLU B 1 127 ? -28.016 -3.211 -18.703 1 27.2 127 GLU B N 1
ATOM 2385 C CA . GLU B 1 127 ? -29.062 -3.965 -19.359 1 27.2 127 GLU B CA 1
ATOM 2386 C C . GLU B 1 127 ? -29.719 -3.143 -20.469 1 27.2 127 GLU B C 1
ATOM 2388 O O . GLU B 1 127 ? -29.891 -1.932 -20.328 1 27.2 127 GLU B O 1
ATOM 2393 N N . ASP B 1 128 ? -29.703 -3.553 -21.672 1 27.38 128 ASP B N 1
ATOM 2394 C CA . ASP B 1 128 ? -30.453 -3.205 -22.875 1 27.38 128 ASP B CA 1
ATOM 2395 C C . ASP B 1 128 ? -31.906 -2.826 -22.547 1 27.38 128 ASP B C 1
ATOM 2397 O O . ASP B 1 128 ? -32.656 -3.639 -21.984 1 27.38 128 ASP B O 1
ATOM 2401 N N . SER B 1 129 ? -32.125 -1.575 -22.125 1 25.05 129 SER B N 1
ATOM 2402 C CA . SER B 1 129 ? -33.438 -0.938 -22.109 1 25.05 129 SER B CA 1
ATOM 2403 C C . SER B 1 129 ? -34.188 -1.187 -23.406 1 25.05 129 SER B C 1
ATOM 2405 O O . SER B 1 129 ? -33.844 -0.651 -24.453 1 25.05 129 SER B O 1
ATOM 2407 N N . GLU B 1 130 ? -34.438 -2.379 -23.766 1 25.06 130 GLU B N 1
ATOM 2408 C CA . GLU B 1 130 ? -35.562 -2.535 -24.703 1 25.06 130 GLU B CA 1
ATOM 240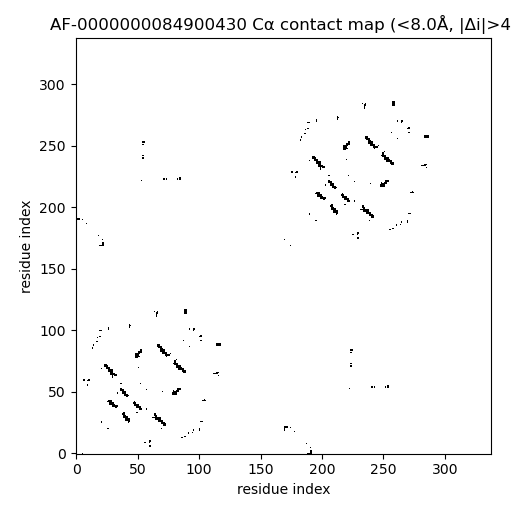9 C C . GLU B 1 130 ? -36.688 -1.546 -24.406 1 25.06 130 GLU B C 1
ATOM 2411 O O . GLU B 1 130 ? -36.844 -1.102 -23.266 1 25.06 130 GLU B O 1
ATOM 2416 N N . GLY B 1 131 ? -37.25 -0.931 -25.453 1 24.59 131 GLY B N 1
ATOM 2417 C CA . GLY B 1 131 ? -38.219 0.118 -25.719 1 24.59 131 GLY B CA 1
ATOM 2418 C C . GLY B 1 131 ? -39.531 -0.079 -24.984 1 24.59 131 GLY B C 1
ATOM 2419 O O . GLY B 1 131 ? -40.531 0.532 -25.344 1 24.59 131 GLY B O 1
ATOM 2420 N N . GLU B 1 132 ? -39.688 -1.105 -24.094 1 23.94 132 GLU B N 1
ATOM 2421 C CA . GLU B 1 132 ? -41.125 -1.171 -23.875 1 23.94 132 GLU B CA 1
ATOM 2422 C C . GLU B 1 132 ? -41.688 0.192 -23.469 1 23.94 132 GLU B C 1
ATOM 2424 O O . GLU B 1 132 ? -40.969 1.003 -22.859 1 23.94 132 GLU B O 1
ATOM 2429 N N . ASP B 1 133 ? -42.781 0.593 -24.047 1 24.06 133 ASP B N 1
ATOM 2430 C CA . ASP B 1 133 ? -43.75 1.69 -24.031 1 24.06 133 ASP B CA 1
ATOM 2431 C C . ASP B 1 133 ? -44.188 2.012 -22.594 1 24.06 133 ASP B C 1
ATOM 2433 O O . ASP B 1 133 ? -44.969 1.271 -22 1 24.06 133 ASP B O 1
ATOM 2437 N N . TYR B 1 134 ? -43.25 2.084 -21.672 1 23.89 134 TYR B N 1
ATOM 2438 C CA . TYR B 1 134 ? -43.781 2.566 -20.406 1 23.89 134 TYR B CA 1
ATOM 2439 C C . TYR B 1 134 ? -44.688 3.764 -20.609 1 23.89 134 TYR B C 1
ATOM 2441 O O . TYR B 1 134 ? -44.312 4.742 -21.266 1 23.89 134 TYR B O 1
ATOM 2449 N N . GLU B 1 135 ? -45.938 3.492 -20.797 1 25.12 135 GLU B N 1
ATOM 2450 C CA . GLU B 1 135 ? -47.125 4.312 -20.703 1 25.12 135 GLU B CA 1
ATOM 2451 C C . GLU B 1 135 ? -47.031 5.316 -19.547 1 25.12 135 GLU B C 1
ATOM 2453 O O . GLU B 1 135 ? -46.531 4.984 -18.484 1 25.12 135 GLU B O 1
ATOM 2458 N N . SER B 1 136 ? -47.031 6.656 -19.844 1 25.48 136 SER B N 1
ATOM 2459 C CA . SER B 1 136 ? -46.969 7.977 -19.234 1 25.48 136 SER B CA 1
ATOM 2460 C C . SER B 1 136 ? -47.844 8.055 -18 1 25.48 136 SER B C 1
ATOM 2462 O O . SER B 1 136 ? -48.094 9.141 -17.484 1 25.48 136 SER B O 1
ATOM 2464 N N . ASP B 1 137 ? -48.438 6.855 -17.578 1 25.02 137 ASP B N 1
ATOM 2465 C CA . ASP B 1 137 ? -49.625 7.289 -16.844 1 25.02 137 ASP B CA 1
ATOM 2466 C C . ASP B 1 137 ? -49.219 8.117 -15.617 1 25.02 137 ASP B C 1
ATOM 2468 O O . ASP B 1 137 ? -48.281 7.762 -14.898 1 25.02 137 ASP B O 1
ATOM 2472 N N . ASP B 1 138 ? -49.562 9.43 -15.508 1 26.38 138 ASP B N 1
ATOM 2473 C CA . ASP B 1 138 ? -49.562 10.648 -14.695 1 26.38 138 ASP B CA 1
ATOM 2474 C C . ASP B 1 138 ? -49.875 10.336 -13.234 1 26.38 138 ASP B C 1
ATOM 2476 O O . ASP B 1 138 ? -50.094 11.25 -12.43 1 26.38 138 ASP B O 1
ATOM 2480 N N . ASP B 1 139 ? -50.281 9.07 -12.914 1 28.28 139 ASP B N 1
ATOM 2481 C CA . ASP B 1 139 ? -51.156 9.188 -11.766 1 28.28 139 ASP B CA 1
ATOM 2482 C C . ASP B 1 139 ? -50.406 9.625 -10.516 1 28.28 139 ASP B C 1
ATOM 2484 O O . ASP B 1 139 ? -49.469 8.961 -10.102 1 28.28 139 ASP B O 1
ATOM 2488 N N . LEU B 1 140 ? -50.344 10.984 -10.148 1 28.05 140 LEU B N 1
ATOM 2489 C CA . LEU B 1 140 ? -50.062 11.969 -9.109 1 28.05 140 LEU B CA 1
ATOM 2490 C C . LEU B 1 140 ? -50.344 11.383 -7.723 1 28.05 140 LEU B C 1
ATOM 2492 O O . LEU B 1 140 ? -50.125 12.047 -6.711 1 28.05 140 LEU B O 1
ATOM 2496 N N . SER B 1 141 ? -51.125 10.32 -7.652 1 27.83 141 SER B N 1
ATOM 2497 C CA . SER B 1 141 ? -52 10.391 -6.484 1 27.83 141 SER B CA 1
ATOM 2498 C C . SER B 1 141 ? -51.219 10.102 -5.199 1 27.83 141 SER B C 1
ATOM 2500 O O . SER B 1 141 ? -51.75 10.312 -4.102 1 27.83 141 SER B O 1
ATOM 2502 N N . ASP B 1 142 ? -50.188 9.234 -5.266 1 30.72 142 ASP B N 1
ATOM 2503 C CA . ASP B 1 142 ? -50.125 8.547 -3.98 1 30.72 142 ASP B CA 1
ATOM 2504 C C . ASP B 1 142 ? -49.406 9.414 -2.93 1 30.72 142 ASP B C 1
ATOM 2506 O O . ASP B 1 142 ? -48.375 9.047 -2.408 1 30.72 142 ASP B O 1
ATOM 2510 N N . ILE B 1 143 ? -49.188 10.672 -3.188 1 30.03 143 ILE B N 1
ATOM 2511 C CA . ILE B 1 143 ? -48.438 11.406 -2.166 1 30.03 143 ILE B CA 1
ATOM 2512 C C . ILE B 1 143 ? -49 11.055 -0.783 1 30.03 143 ILE B C 1
ATOM 2514 O O . ILE B 1 143 ? -50.156 10.734 -0.638 1 30.03 143 ILE B O 1
ATOM 2518 N N . PHE B 1 144 ? -48.281 11.469 0.354 1 27.3 144 PHE B N 1
ATOM 2519 C CA . PHE B 1 144 ? -47.719 11.281 1.688 1 27.3 144 PHE B CA 1
ATOM 2520 C C . PHE B 1 144 ? -48.656 11.828 2.752 1 27.3 144 PHE B C 1
ATOM 2522 O O . PHE B 1 144 ? -48.812 13.047 2.896 1 27.3 144 PHE B O 1
ATOM 2529 N N . VAL B 1 145 ? -49.781 11.359 3.021 1 31.28 145 VAL B N 1
ATOM 2530 C CA . VAL B 1 145 ? -50.625 11.922 4.062 1 31.28 145 VAL B CA 1
ATOM 2531 C C . VAL B 1 145 ? -49.969 11.773 5.422 1 31.28 145 VAL B C 1
ATOM 2533 O O . VAL B 1 145 ? -49.719 10.656 5.895 1 31.28 145 VAL B O 1
ATOM 2536 N N . ASN B 1 146 ? -48.875 12.438 5.594 1 30.39 146 ASN B N 1
ATOM 2537 C CA . ASN B 1 146 ? -48.406 12.359 6.969 1 30.39 146 ASN B CA 1
ATOM 2538 C C . ASN B 1 146 ? -49.5 12.703 7.969 1 30.39 146 ASN B C 1
ATOM 2540 O O . ASN B 1 146 ? -50.062 13.805 7.934 1 30.39 146 ASN B O 1
ATOM 2544 N N . THR B 1 147 ? -50.188 11.797 8.508 1 31.3 147 THR B N 1
ATOM 2545 C CA . THR B 1 147 ? -51.375 11.703 9.367 1 31.3 147 THR B CA 1
ATOM 2546 C C . THR B 1 147 ? -51.156 12.461 10.672 1 31.3 147 THR B C 1
ATOM 2548 O O . THR B 1 147 ? -52.062 12.531 11.516 1 31.3 147 THR B O 1
ATOM 2551 N N . ASN B 1 148 ? -49.875 12.734 11.102 1 32.56 148 ASN B N 1
ATOM 2552 C CA . ASN B 1 148 ? -49.969 13.148 12.5 1 32.56 148 ASN B CA 1
ATOM 2553 C C . ASN B 1 148 ? -50.531 14.562 12.625 1 32.56 148 ASN B C 1
ATOM 2555 O O . ASN B 1 148 ? -50.25 15.258 13.602 1 32.56 148 ASN B O 1
ATOM 2559 N N . ARG B 1 149 ? -50.781 15.242 11.539 1 29.36 149 ARG B N 1
ATOM 2560 C CA . ARG B 1 149 ? -51.406 16.547 11.672 1 29.36 149 ARG B CA 1
ATOM 2561 C C . ARG B 1 149 ? -52.688 16.453 12.469 1 29.36 149 ARG B C 1
ATOM 2563 O O . ARG B 1 149 ? -53.531 15.609 12.18 1 29.36 149 ARG B O 1
ATOM 2570 N N . PRO B 1 150 ? -52.75 16.891 13.844 1 32.44 150 PRO B N 1
ATOM 2571 C CA . PRO B 1 150 ? -54.156 16.969 14.227 1 32.44 150 PRO B CA 1
ATOM 2572 C C . PRO B 1 150 ? -55.031 17.625 13.164 1 32.44 150 PRO B C 1
ATOM 2574 O O . PRO B 1 150 ? -54.531 18.438 12.367 1 32.44 150 PRO B O 1
ATOM 2577 N N . PRO B 1 151 ? -56.25 17.094 12.602 1 29.14 151 PRO B N 1
ATOM 2578 C CA . PRO B 1 151 ? -57.156 17.641 11.586 1 29.14 151 PRO B CA 1
ATOM 2579 C C . PRO B 1 151 ? -57.438 19.125 11.773 1 29.14 151 PRO B C 1
ATOM 2581 O O . PRO B 1 151 ? -57.5 19.609 12.906 1 2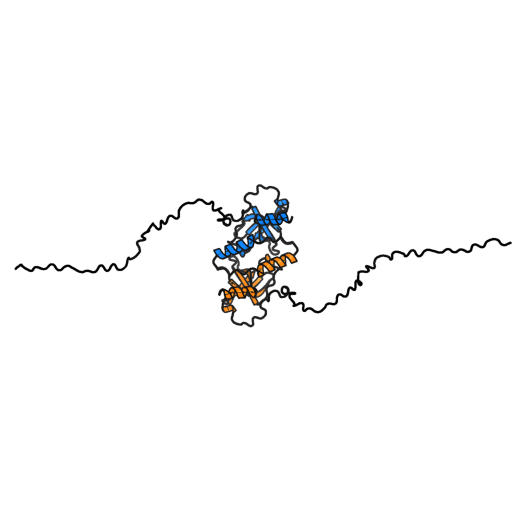9.14 151 PRO B O 1
ATOM 2584 N N . GLU B 1 152 ? -56.812 19.984 10.977 1 25.89 152 GLU B N 1
ATOM 2585 C CA . GLU B 1 152 ? -57.406 21.328 11.039 1 25.89 152 GLU B CA 1
ATOM 2586 C C . GLU B 1 152 ? -58.938 21.266 11.078 1 25.89 152 GLU B C 1
ATOM 2588 O O . GLU B 1 152 ? -59.531 20.562 10.281 1 25.89 152 GLU B O 1
ATOM 2593 N N . MET B 1 153 ? -59.594 21.578 12.273 1 25.86 153 MET B N 1
ATOM 2594 C CA . MET B 1 153 ? -61.031 21.859 12.477 1 25.86 153 MET B CA 1
ATOM 2595 C C . MET B 1 153 ? -61.562 22.719 11.344 1 25.86 153 MET B C 1
ATOM 2597 O O . MET B 1 153 ? -60.938 23.703 10.945 1 25.86 153 MET B O 1
ATOM 2601 N N . ILE B 1 154 ? -62.344 22.094 10.344 1 23.38 154 ILE B N 1
ATOM 2602 C CA . ILE B 1 154 ? -63.469 22.625 9.586 1 23.38 154 ILE B CA 1
ATOM 2603 C C . ILE B 1 154 ? -64.375 23.438 10.508 1 23.38 154 ILE B C 1
ATOM 2605 O O . ILE B 1 154 ? -64.938 22.891 11.461 1 23.38 154 ILE B O 1
ATOM 2609 N N . LEU B 1 155 ? -64.188 24.719 10.617 1 23.06 155 LEU B N 1
ATOM 2610 C CA . LEU B 1 155 ? -65.188 25.641 11.227 1 23.06 155 LEU B CA 1
ATOM 2611 C C . LEU B 1 155 ? -66.562 25.469 10.594 1 23.06 155 LEU B C 1
ATOM 2613 O O . LEU B 1 155 ? -66.75 25.812 9.43 1 23.06 155 LEU B O 1
ATOM 2617 N N . SER B 1 156 ? -67.188 24.234 10.477 1 22.28 156 SER B N 1
ATOM 2618 C CA . SER B 1 156 ? -68.562 24.484 10.203 1 22.28 156 SER B CA 1
ATOM 2619 C C . SER B 1 156 ? -69.188 25.484 11.203 1 22.28 156 SER B C 1
ATOM 2621 O O . SER B 1 156 ? -68.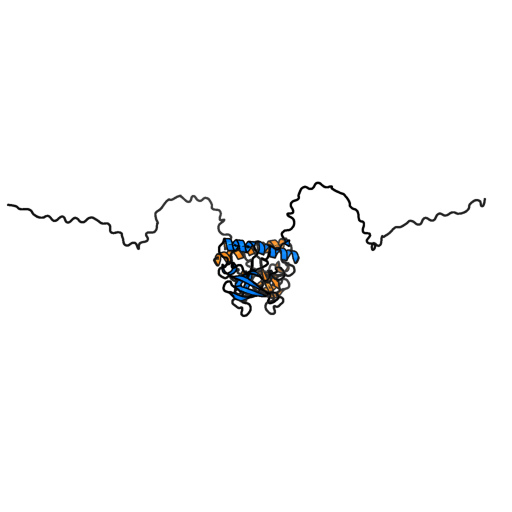938 25.391 12.406 1 22.28 156 SER B O 1
ATOM 2623 N N . ASP B 1 157 ? -69.562 26.75 10.844 1 21.83 157 ASP B N 1
ATOM 2624 C CA . ASP B 1 157 ? -70.5 27.781 11.273 1 21.83 157 ASP B CA 1
ATOM 2625 C C . ASP B 1 157 ? -71.812 27.156 11.695 1 21.83 157 ASP B C 1
ATOM 2627 O O . ASP B 1 157 ? -72.438 26.344 10.961 1 21.83 157 ASP B O 1
ATOM 2631 N N . THR B 1 158 ? -72.188 27.312 13.156 1 19.59 158 THR B N 1
ATOM 2632 C CA . THR B 1 158 ? -73 27.438 14.352 1 19.59 158 THR B CA 1
ATOM 2633 C C . THR B 1 158 ? -74.188 28.406 14.117 1 19.59 158 THR B C 1
ATOM 2635 O O . THR B 1 158 ? -73.938 29.609 13.922 1 19.59 158 THR B O 1
ATOM 2638 N N . ASP B 1 159 ? -75.438 27.938 13.68 1 20.5 159 ASP B N 1
ATOM 2639 C CA . ASP B 1 159 ? -76.812 28.375 13.859 1 20.5 159 ASP B CA 1
ATOM 2640 C C . ASP B 1 159 ? -77.125 28.531 15.336 1 20.5 159 ASP B C 1
ATOM 2642 O O . ASP B 1 159 ? -76.938 27.594 16.125 1 20.5 159 ASP B O 1
ATOM 2646 N N . GLU B 1 160 ? -77.125 29.172 16.422 1 21.67 160 GLU B N 1
ATOM 2647 C CA . GLU B 1 160 ? -78.25 29.344 17.297 1 21.67 160 GLU B CA 1
ATOM 2648 C C . GLU B 1 160 ? -79.375 30.125 16.609 1 21.67 160 GLU B C 1
ATOM 2650 O O . GLU B 1 160 ? -79.125 31.234 16.125 1 21.67 160 GLU B O 1
ATOM 2655 N N . GLU B 1 161 ? -80.5 29.5 15.914 1 21.66 161 GLU B N 1
ATOM 2656 C CA . GLU B 1 161 ? -81.812 29.953 15.719 1 21.66 161 GLU B CA 1
ATOM 2657 C C . GLU B 1 161 ? -82.562 30.062 17.047 1 21.66 161 GLU B C 1
ATOM 2659 O O . GLU B 1 161 ? -83 29.062 17.625 1 21.66 161 GLU B O 1
ATOM 2664 N N . ASP B 1 162 ? -82.375 30.547 18.156 1 20.98 162 ASP B N 1
ATOM 2665 C CA . ASP B 1 162 ? -83.5 30.734 19.031 1 20.98 162 ASP B CA 1
ATOM 2666 C C . ASP B 1 162 ? -84.5 31.719 18.422 1 20.98 162 ASP B C 1
ATOM 2668 O O . ASP B 1 162 ? -84.125 32.656 17.734 1 20.98 162 ASP B O 1
ATOM 2672 N N . THR B 1 163 ? -85.875 31.234 18.203 1 20.52 163 THR B N 1
ATOM 2673 C CA . THR B 1 163 ? -87.312 31.609 18.203 1 20.52 163 THR B CA 1
ATOM 2674 C C . THR B 1 163 ? -87.625 32.438 19.438 1 20.52 163 THR B C 1
ATOM 2676 O O . THR B 1 163 ? -87.562 31.953 20.562 1 20.52 163 THR B O 1
ATOM 2679 N N . SER B 1 164 ? -87.062 33.375 19.875 1 20.44 164 SER B N 1
ATOM 2680 C CA . SER B 1 164 ? -87.812 34.25 20.766 1 20.44 164 SER B CA 1
ATOM 2681 C C . SER B 1 164 ? -89.062 34.812 20.078 1 20.44 164 SER B C 1
ATOM 2683 O O . SER B 1 164 ? -89 35.25 18.922 1 20.44 164 SER B O 1
ATOM 2685 N N . ASP B 1 165 ? -90.312 34.25 20.578 1 22 165 ASP B N 1
ATOM 2686 C CA . ASP B 1 165 ? -91.688 34.625 20.875 1 22 165 ASP B CA 1
ATOM 2687 C C . ASP B 1 165 ? -91.812 36.062 21.359 1 22 165 ASP B C 1
ATOM 2689 O O . ASP B 1 165 ? -91.188 36.438 22.359 1 22 165 ASP B O 1
ATOM 2693 N N . GLU B 1 166 ? -92.062 36.938 20.484 1 21.47 166 GLU B N 1
ATOM 2694 C CA . GLU B 1 166 ? -92.938 38.094 20.531 1 21.47 166 GLU B CA 1
ATOM 2695 C C . GLU B 1 166 ? -94.312 37.719 21.047 1 21.47 166 GLU B C 1
ATOM 2697 O O . GLU B 1 166 ? -94.75 36.562 20.906 1 21.47 166 GLU B O 1
ATOM 2702 N N . ASP B 1 167 ? -95.125 38.938 21.875 1 21.69 167 ASP B N 1
ATOM 2703 C CA . ASP B 1 167 ? -96.312 39.688 22.203 1 21.69 167 ASP B CA 1
ATOM 2704 C C . ASP B 1 167 ? -97.188 39.875 20.969 1 21.69 167 ASP B C 1
ATOM 2706 O O . ASP B 1 167 ? -96.75 40.406 19.953 1 21.69 167 ASP B O 1
ATOM 2710 N N . GLU B 1 168 ? -98.125 38.938 20.875 1 19.8 168 GLU B N 1
ATOM 2711 C CA . GLU B 1 168 ? -99.5 38.781 21.328 1 19.8 168 GLU B CA 1
ATOM 2712 C C . GLU B 1 168 ? -99.75 39.625 22.578 1 19.8 168 GLU B C 1
ATOM 2714 O O . GLU B 1 168 ? -98.938 39.625 23.516 1 19.8 168 GLU B O 1
ATOM 2719 N N . LEU B 1 169 ? -100.812 40.5 22.219 1 21.75 169 LEU B N 1
ATOM 2720 C CA . LEU B 1 169 ? -102.25 40.562 22.484 1 21.75 169 LEU B CA 1
ATOM 2721 C C . LEU B 1 169 ? -102.875 39.188 22.359 1 21.75 169 LEU B C 1
ATOM 2723 O O . LEU B 1 169 ? -102.375 38.344 21.641 1 21.75 169 LEU B O 1
#

Organism: Ciona savignyi (NCBI:txid51511)